Protein AF-A0A6V7JMZ1-F1 (afdb_monomer_lite)

Sequence (225 aa):
AAGIIVDLIKSKKMAGRAILLAGPPGTGKTAIALAIAQELGSKVPFCPMVGSEVYSSEIKKTEVLMENFRRAIGLRIKETKEVYEGEVTELTPVETENPMGGYGKTVSHVIIGLKTAKGTKQLKLDPSIYQSLQKEKVETGDVIYIEANSGAVKRQGRSDSYATEFDLEAEEYVPLPKGDVHKKKEVIQDVTLHDLDVSNAKPQGGQDIMSMMGQLMKPKKTEIT

Foldseek 3Di:
DLVVVLVCVVVVNCPPDDDDDDDDPPPCSVVSLVVSVVSNPPLQFDQDDDPVQLDDPVDHSVVSVVLSVQSRAKDKDKDKFKKFKAAWQDWAFDWDDDPVPDPDTDGQWIWTWGDAPVGIDIDTGGVVLVVQCVVQVPDHQWIWMATPPPSHIHTPWGEPVPDDPPDPDPTDYDYGDPDDRIDIDIDIDMDTSSRVVCCVVLPDDDPDPVSVVVVVPPDDPPPDD

pLDDT: mean 85.09, std 14.62, range [35.34, 97.19]

Structure (mmCIF, N/CA/C/O backbone):
data_AF-A0A6V7JMZ1-F1
#
_entry.id   AF-A0A6V7JMZ1-F1
#
loop_
_atom_site.group_PDB
_atom_site.id
_atom_site.type_symbol
_atom_site.label_atom_id
_atom_site.label_alt_id
_atom_site.label_comp_id
_atom_site.label_asym_id
_atom_site.label_entity_id
_atom_site.label_seq_id
_atom_site.pdbx_PDB_ins_code
_atom_site.Cartn_x
_atom_site.Cartn_y
_atom_site.Cartn_z
_atom_site.occupancy
_atom_site.B_iso_or_equiv
_atom_site.auth_seq_id
_atom_site.auth_comp_id
_atom_site.auth_asym_id
_atom_site.auth_atom_id
_atom_site.pdbx_PDB_model_num
ATOM 1 N N . ALA A 1 1 ? 8.048 -14.116 -29.626 1.00 76.44 1 ALA A N 1
ATOM 2 C CA . ALA A 1 1 ? 9.235 -13.492 -28.994 1.00 76.44 1 ALA A CA 1
ATOM 3 C C . ALA A 1 1 ? 8.879 -12.737 -27.708 1.00 76.44 1 ALA A C 1
ATOM 5 O O . ALA A 1 1 ? 9.368 -13.134 -26.662 1.00 76.44 1 ALA A O 1
ATOM 6 N N . ALA A 1 2 ? 7.998 -11.724 -27.740 1.00 84.81 2 ALA A N 1
ATOM 7 C CA . ALA A 1 2 ? 7.606 -10.958 -26.542 1.00 84.81 2 ALA A CA 1
ATOM 8 C C . ALA A 1 2 ? 6.981 -11.805 -25.410 1.00 84.81 2 ALA A C 1
ATOM 10 O O . ALA A 1 2 ? 7.271 -11.561 -24.246 1.00 84.81 2 ALA A O 1
ATOM 11 N N . GLY A 1 3 ? 6.215 -12.855 -25.735 1.00 88.75 3 GLY A N 1
ATOM 12 C CA . GLY A 1 3 ? 5.673 -13.778 -24.722 1.00 88.75 3 GLY A CA 1
ATOM 13 C C . GLY A 1 3 ? 6.748 -14.478 -23.879 1.00 88.75 3 GLY A C 1
ATOM 14 O O . GLY A 1 3 ? 6.616 -14.563 -22.667 1.00 88.75 3 GLY A O 1
ATOM 15 N N . ILE A 1 4 ? 7.885 -14.850 -24.484 1.00 90.56 4 ILE A N 1
ATOM 16 C CA . ILE A 1 4 ? 9.008 -15.469 -23.754 1.00 90.56 4 ILE A CA 1
ATOM 17 C C . ILE A 1 4 ? 9.562 -14.500 -22.700 1.00 90.56 4 ILE A C 1
ATOM 19 O O . ILE A 1 4 ? 9.962 -14.915 -21.618 1.00 90.56 4 ILE A O 1
ATOM 23 N N . ILE A 1 5 ? 9.576 -13.198 -22.999 1.00 90.62 5 ILE A N 1
ATOM 24 C CA . ILE A 1 5 ? 10.021 -12.165 -22.056 1.00 90.62 5 ILE A CA 1
ATOM 25 C C . ILE A 1 5 ? 9.061 -12.091 -20.867 1.00 90.62 5 ILE A C 1
ATOM 27 O O . ILE A 1 5 ? 9.513 -12.096 -19.725 1.00 90.62 5 ILE A O 1
ATOM 31 N N . VAL A 1 6 ? 7.752 -12.078 -21.126 1.00 92.69 6 VAL A N 1
ATOM 32 C CA . VAL A 1 6 ? 6.722 -12.107 -20.078 1.00 92.69 6 VAL A CA 1
ATOM 33 C C . VAL A 1 6 ? 6.909 -13.329 -19.177 1.00 92.69 6 VAL A C 1
ATOM 35 O O . VAL A 1 6 ? 6.948 -13.186 -17.955 1.00 92.69 6 VAL A O 1
ATOM 38 N N . ASP A 1 7 ? 7.112 -14.510 -19.760 1.00 93.00 7 ASP A N 1
ATOM 39 C CA . ASP A 1 7 ? 7.328 -15.750 -19.009 1.00 93.00 7 ASP A CA 1
ATOM 40 C C . ASP A 1 7 ? 8.623 -15.711 -18.186 1.00 93.00 7 ASP A C 1
ATOM 42 O O . ASP A 1 7 ? 8.653 -16.149 -17.033 1.00 93.00 7 ASP A O 1
ATOM 46 N N . LEU A 1 8 ? 9.703 -15.140 -18.727 1.00 92.12 8 LEU A N 1
ATOM 47 C CA . LEU A 1 8 ? 10.967 -14.949 -18.006 1.00 92.12 8 LEU A CA 1
ATOM 48 C C . LEU A 1 8 ? 10.828 -13.985 -16.820 1.00 92.12 8 LEU A C 1
ATOM 50 O O . LEU A 1 8 ? 11.441 -14.219 -15.774 1.00 92.12 8 LEU A O 1
ATOM 54 N N . ILE A 1 9 ? 10.016 -12.933 -16.954 1.00 91.06 9 ILE A N 1
ATOM 55 C CA . ILE A 1 9 ? 9.722 -11.988 -15.869 1.00 91.06 9 ILE A CA 1
ATOM 56 C C . ILE A 1 9 ? 8.853 -12.668 -14.805 1.00 91.06 9 ILE A C 1
ATOM 58 O O . ILE A 1 9 ? 9.230 -12.679 -13.632 1.00 91.06 9 ILE A O 1
ATOM 62 N N . LYS A 1 10 ? 7.743 -13.309 -15.202 1.00 90.00 10 LYS A N 1
ATOM 63 C CA . LYS A 1 10 ? 6.836 -14.034 -14.290 1.00 90.00 10 LYS A CA 1
ATOM 64 C C . LYS A 1 10 ? 7.566 -15.160 -13.539 1.00 90.00 10 LYS A C 1
ATOM 66 O O . LYS A 1 10 ? 7.329 -15.362 -12.351 1.00 90.00 10 LYS A O 1
ATOM 71 N N . SER A 1 11 ? 8.514 -15.836 -14.194 1.00 92.56 11 SER A N 1
ATOM 72 C CA . SER A 1 11 ? 9.360 -16.879 -13.591 1.00 92.56 11 SER A CA 1
ATOM 73 C C . SER A 1 11 ? 10.572 -16.354 -12.807 1.00 92.56 11 SER A C 1
ATOM 75 O O . SER A 1 11 ? 11.327 -17.159 -12.262 1.00 92.56 11 SER A O 1
ATOM 77 N N . LYS A 1 12 ? 10.765 -15.028 -12.719 1.00 89.50 12 LYS A N 1
ATOM 78 C CA . LYS A 1 12 ? 11.875 -14.358 -12.011 1.00 89.50 12 LYS A CA 1
ATOM 79 C C . LYS A 1 12 ? 13.277 -14.740 -12.519 1.00 89.50 12 LYS A C 1
ATOM 81 O O . LYS A 1 12 ? 14.250 -14.674 -11.774 1.00 89.50 12 LYS A O 1
ATOM 86 N N . LYS A 1 13 ? 13.409 -15.110 -13.798 1.00 91.00 13 LYS A N 1
ATOM 87 C CA . LYS A 1 13 ? 14.680 -15.532 -14.432 1.00 91.00 13 LYS A CA 1
ATOM 88 C C . LYS A 1 13 ? 15.337 -14.449 -15.301 1.00 91.00 13 LYS A C 1
ATOM 90 O O . LYS A 1 13 ? 16.299 -14.729 -16.014 1.00 91.00 13 LYS A O 1
ATOM 95 N N . MET A 1 14 ? 14.843 -13.211 -15.244 1.00 85.56 14 MET A N 1
ATOM 96 C CA . MET A 1 14 ? 15.324 -12.073 -16.045 1.00 85.56 14 MET A CA 1
ATOM 97 C C . MET A 1 14 ? 16.302 -11.143 -15.288 1.00 85.56 14 MET A C 1
ATOM 99 O O . MET A 1 14 ? 16.445 -9.973 -15.630 1.00 85.56 14 MET A O 1
ATOM 103 N N . ALA A 1 15 ? 16.985 -11.622 -14.246 1.00 85.19 15 ALA A N 1
ATOM 104 C CA . ALA A 1 15 ? 17.892 -10.776 -13.464 1.00 85.19 15 ALA A CA 1
ATOM 105 C C . ALA A 1 15 ? 19.070 -10.254 -14.314 1.00 85.19 15 ALA A C 1
ATOM 107 O O . ALA A 1 15 ? 19.796 -11.041 -14.923 1.00 85.19 15 ALA A O 1
ATOM 108 N N . GLY A 1 16 ? 19.249 -8.928 -14.357 1.00 81.31 16 GLY A N 1
ATOM 109 C CA . GLY A 1 16 ? 20.387 -8.263 -15.009 1.00 81.31 16 GLY A CA 1
ATOM 110 C C . GLY A 1 16 ? 20.422 -8.346 -16.540 1.00 81.31 16 GLY A C 1
ATOM 111 O O . GLY A 1 16 ? 21.472 -8.112 -17.132 1.00 81.31 16 GLY A O 1
ATOM 112 N N . ARG A 1 17 ? 19.310 -8.700 -17.198 1.00 90.12 17 ARG A N 1
ATOM 113 C CA . ARG A 1 17 ? 19.241 -8.823 -18.664 1.00 90.12 17 ARG A CA 1
ATOM 114 C C . ARG A 1 17 ? 18.560 -7.613 -19.292 1.00 90.12 17 ARG A C 1
ATOM 116 O O . ARG A 1 17 ? 17.547 -7.142 -18.787 1.00 90.12 17 ARG A O 1
ATOM 123 N N . ALA A 1 18 ? 19.083 -7.170 -20.431 1.00 91.62 18 ALA A N 1
ATOM 124 C CA . ALA A 1 18 ? 18.479 -6.130 -21.255 1.00 91.62 18 ALA A CA 1
ATOM 125 C C . ALA A 1 18 ? 17.844 -6.729 -22.516 1.00 91.62 18 ALA A C 1
ATOM 127 O O . ALA A 1 18 ? 18.286 -7.763 -23.022 1.00 91.62 18 ALA A O 1
ATOM 128 N N . ILE A 1 19 ? 16.815 -6.060 -23.030 1.00 92.44 19 ILE A N 1
ATOM 129 C CA . ILE A 1 19 ? 16.158 -6.402 -24.293 1.00 92.44 19 ILE A CA 1
ATOM 130 C C . ILE A 1 19 ? 16.238 -5.181 -25.196 1.00 92.44 19 ILE A C 1
ATOM 132 O O . ILE A 1 19 ? 15.830 -4.091 -24.803 1.00 92.44 19 ILE A O 1
ATOM 136 N N . LEU A 1 20 ? 16.731 -5.378 -26.416 1.00 94.62 20 LEU A N 1
ATOM 137 C CA . LEU A 1 20 ? 16.756 -4.349 -27.445 1.00 94.62 20 LEU A CA 1
ATOM 138 C C . LEU A 1 20 ? 15.639 -4.611 -28.459 1.00 94.62 20 LEU A C 1
ATOM 140 O O . LEU A 1 20 ? 15.637 -5.637 -29.137 1.00 94.62 20 LEU A O 1
ATOM 144 N N . LEU A 1 21 ? 14.702 -3.670 -28.581 1.00 94.00 21 LEU A N 1
ATOM 145 C CA . LEU A 1 21 ? 13.699 -3.668 -29.646 1.00 94.00 21 LEU A CA 1
ATOM 146 C C . LEU A 1 21 ? 14.219 -2.817 -30.808 1.00 94.00 21 LEU A C 1
ATOM 148 O O . LEU A 1 21 ? 14.223 -1.591 -30.730 1.00 94.00 21 LEU A O 1
ATOM 152 N N . ALA A 1 22 ? 14.665 -3.463 -31.883 1.00 95.44 22 ALA A N 1
ATOM 153 C CA . ALA A 1 22 ? 15.193 -2.792 -33.068 1.00 95.44 22 ALA A CA 1
ATOM 154 C C . ALA A 1 22 ? 14.179 -2.805 -34.221 1.00 95.44 22 ALA A C 1
ATOM 156 O O . ALA A 1 22 ? 13.455 -3.778 -34.422 1.00 95.44 22 ALA A O 1
ATOM 157 N N . GLY A 1 23 ? 14.129 -1.713 -34.981 1.00 95.88 23 GLY A N 1
ATOM 158 C CA . GLY A 1 23 ? 13.293 -1.587 -36.173 1.00 95.88 23 GLY A CA 1
ATOM 159 C C . GLY A 1 23 ? 13.032 -0.123 -36.550 1.00 95.88 23 GLY A C 1
ATOM 160 O O . GLY A 1 23 ? 13.217 0.755 -35.697 1.00 95.88 23 GLY A O 1
ATOM 161 N N . PRO A 1 24 ? 12.583 0.156 -37.787 1.00 97.19 24 PRO A N 1
ATOM 162 C CA . PRO A 1 24 ? 12.202 1.499 -38.242 1.00 97.19 24 PRO A CA 1
ATOM 163 C C . PRO A 1 24 ? 11.209 2.223 -37.310 1.00 97.19 24 PRO A C 1
ATOM 165 O O . PRO A 1 24 ? 10.498 1.578 -36.532 1.00 97.19 24 PRO A O 1
ATOM 168 N N . PRO A 1 25 ? 11.130 3.565 -37.326 1.00 96.00 25 PRO A N 1
ATOM 169 C CA . PRO A 1 25 ? 10.067 4.284 -36.618 1.00 96.00 25 PRO A CA 1
ATOM 170 C C . PRO A 1 25 ? 8.678 3.807 -37.085 1.00 96.00 25 PRO A C 1
ATOM 172 O O . PRO A 1 25 ? 8.509 3.386 -38.223 1.00 96.00 25 PRO A O 1
ATOM 175 N N . GLY A 1 26 ? 7.687 3.817 -36.188 1.00 94.69 26 GLY A N 1
ATOM 176 C CA . GLY A 1 26 ? 6.316 3.381 -36.504 1.00 94.69 26 GLY A CA 1
ATOM 177 C C . GLY A 1 26 ? 6.057 1.866 -36.469 1.00 94.69 26 GLY A C 1
ATOM 178 O O . GLY A 1 26 ? 4.915 1.448 -36.597 1.00 94.69 26 GLY A O 1
ATOM 179 N N . THR A 1 27 ? 7.060 1.021 -36.210 1.00 95.31 27 THR A N 1
ATOM 180 C CA . THR A 1 27 ? 6.899 -0.452 -36.205 1.00 95.31 27 THR A CA 1
ATOM 181 C C . THR A 1 27 ? 6.387 -1.040 -34.880 1.00 95.31 27 THR A C 1
ATOM 183 O O . THR A 1 27 ? 6.625 -2.208 -34.583 1.00 95.31 27 THR A O 1
ATOM 186 N N . GLY A 1 28 ? 5.751 -0.234 -34.024 1.00 94.75 28 GLY A N 1
ATOM 187 C CA . GLY A 1 28 ? 5.116 -0.724 -32.792 1.00 94.75 28 GLY A CA 1
ATOM 188 C C . GLY A 1 28 ? 6.050 -1.094 -31.630 1.00 94.75 28 GLY A C 1
ATOM 189 O O . GLY A 1 28 ? 5.597 -1.725 -30.684 1.00 94.75 28 GLY A O 1
ATOM 190 N N . LYS A 1 29 ? 7.330 -0.689 -31.631 1.00 96.50 29 LYS A N 1
ATOM 191 C CA . LYS A 1 29 ? 8.278 -0.984 -30.527 1.00 96.50 29 LYS A CA 1
ATOM 192 C C . LYS A 1 29 ? 7.739 -0.574 -29.148 1.00 96.50 29 LYS A C 1
ATOM 194 O O . LYS A 1 29 ? 7.723 -1.379 -28.222 1.00 96.50 29 LYS A O 1
ATOM 199 N N . THR A 1 30 ? 7.251 0.660 -29.034 1.00 94.81 30 THR A N 1
ATOM 200 C CA . THR A 1 30 ? 6.643 1.177 -27.799 1.00 94.81 30 THR A CA 1
ATOM 201 C C . THR A 1 30 ? 5.348 0.442 -27.458 1.00 94.81 30 THR A C 1
ATOM 203 O O . THR A 1 30 ? 5.116 0.124 -26.297 1.00 94.81 30 THR A O 1
ATOM 206 N N . ALA A 1 31 ? 4.538 0.099 -28.466 1.00 95.56 31 ALA A N 1
ATOM 207 C CA . ALA A 1 31 ? 3.308 -0.666 -28.266 1.00 95.56 31 ALA A CA 1
ATOM 208 C C . ALA A 1 31 ? 3.593 -2.066 -27.698 1.00 95.56 31 ALA A C 1
ATOM 210 O O . ALA A 1 31 ? 2.900 -2.504 -26.788 1.00 95.56 31 ALA A O 1
ATOM 211 N N . ILE A 1 32 ? 4.654 -2.736 -28.160 1.00 95.38 32 ILE A N 1
ATOM 212 C CA . ILE A 1 32 ? 5.094 -4.024 -27.606 1.00 95.38 32 ILE A CA 1
ATOM 213 C C . ILE A 1 32 ? 5.526 -3.869 -26.141 1.00 95.38 32 ILE A C 1
ATOM 215 O O . ILE A 1 32 ? 5.155 -4.698 -25.316 1.00 95.38 32 ILE A O 1
ATOM 219 N N . ALA A 1 33 ? 6.275 -2.816 -25.796 1.00 93.94 33 ALA A N 1
ATOM 220 C CA . ALA A 1 33 ? 6.681 -2.566 -24.410 1.00 93.94 33 ALA A CA 1
ATOM 221 C C . ALA A 1 33 ? 5.473 -2.338 -23.481 1.00 93.94 33 ALA A C 1
ATOM 223 O O . ALA A 1 33 ? 5.412 -2.919 -22.398 1.00 93.94 33 ALA A O 1
ATOM 224 N N . LEU A 1 34 ? 4.484 -1.558 -23.929 1.00 94.25 34 LEU A N 1
ATOM 225 C CA . LEU A 1 34 ? 3.236 -1.337 -23.193 1.00 94.25 34 LEU A CA 1
ATOM 226 C C . LEU A 1 34 ? 2.394 -2.612 -23.083 1.00 94.25 34 LEU A C 1
ATOM 228 O O . LEU A 1 34 ? 1.854 -2.887 -22.016 1.00 94.25 34 LEU A O 1
ATOM 232 N N . ALA A 1 35 ? 2.326 -3.421 -24.142 1.00 95.00 35 ALA A N 1
ATOM 233 C CA . ALA A 1 35 ? 1.633 -4.706 -24.112 1.00 95.00 35 ALA A CA 1
ATOM 234 C C . ALA A 1 35 ? 2.271 -5.671 -23.099 1.00 95.00 35 ALA A C 1
ATOM 236 O O . ALA A 1 35 ? 1.555 -6.327 -22.349 1.00 95.00 35 ALA A O 1
ATOM 237 N N . ILE A 1 36 ? 3.609 -5.715 -23.015 1.00 94.44 36 ILE A N 1
ATOM 238 C CA . ILE A 1 36 ? 4.321 -6.487 -21.982 1.00 94.44 36 ILE A CA 1
ATOM 239 C C . ILE A 1 36 ? 3.935 -5.992 -20.582 1.00 94.44 36 ILE A C 1
ATOM 241 O O . ILE A 1 36 ? 3.639 -6.808 -19.714 1.00 94.44 36 ILE A O 1
ATOM 245 N N . ALA A 1 37 ? 3.909 -4.676 -20.354 1.00 93.44 37 ALA A N 1
ATOM 246 C CA . ALA A 1 37 ? 3.527 -4.104 -19.063 1.00 93.44 37 ALA A CA 1
ATOM 247 C C . ALA A 1 37 ? 2.078 -4.450 -18.674 1.00 93.44 37 ALA A C 1
ATOM 249 O O . ALA A 1 37 ? 1.824 -4.875 -17.548 1.00 93.44 37 ALA A O 1
ATOM 250 N N . GLN A 1 38 ? 1.140 -4.329 -19.617 1.00 93.81 38 GLN A N 1
ATOM 251 C CA . GLN A 1 38 ? -0.264 -4.692 -19.409 1.00 93.81 38 GLN A CA 1
ATOM 252 C C . GLN A 1 38 ? -0.427 -6.180 -19.075 1.00 93.81 38 GLN A C 1
ATOM 254 O O . GLN A 1 38 ? -1.154 -6.522 -18.146 1.00 93.81 38 GLN A O 1
ATOM 259 N N . GLU A 1 39 ? 0.301 -7.055 -19.768 1.00 94.31 39 GLU A N 1
ATOM 260 C CA . GLU A 1 39 ? 0.269 -8.508 -19.564 1.00 94.31 39 GLU A CA 1
ATOM 261 C C . GLU A 1 39 ? 0.899 -8.959 -18.226 1.00 94.31 39 GLU A C 1
ATOM 263 O O . GLU A 1 39 ? 0.555 -10.010 -17.674 1.00 94.31 39 GLU A O 1
ATOM 268 N N . LEU A 1 40 ? 1.835 -8.178 -17.678 1.00 91.69 40 LEU A N 1
ATOM 269 C CA . LEU A 1 40 ? 2.387 -8.396 -16.333 1.00 91.69 40 LEU A CA 1
ATOM 270 C C . LEU A 1 40 ? 1.424 -7.939 -15.224 1.00 91.69 40 LEU A C 1
ATOM 272 O O . LEU A 1 40 ? 1.473 -8.470 -14.111 1.00 91.69 40 LEU A O 1
ATOM 276 N N . GLY A 1 41 ? 0.526 -7.006 -15.542 1.00 90.38 41 GLY A N 1
ATOM 277 C CA . GLY A 1 41 ? -0.493 -6.468 -14.649 1.00 90.38 41 GLY A CA 1
ATOM 278 C C . GLY A 1 41 ? 0.010 -5.355 -13.725 1.00 90.38 41 GLY A C 1
ATOM 279 O O . GLY A 1 41 ? 1.205 -5.110 -13.582 1.00 90.38 41 GLY A O 1
ATOM 280 N N . SER A 1 42 ? -0.925 -4.708 -13.025 1.00 84.81 42 SER A N 1
ATOM 281 C CA . SER A 1 42 ? -0.673 -3.541 -12.153 1.00 84.81 42 SER A CA 1
ATOM 282 C C . SER A 1 42 ? 0.227 -3.813 -10.942 1.00 84.81 42 SER A C 1
ATOM 284 O O . SER A 1 42 ? 0.667 -2.890 -10.266 1.00 84.81 42 SER A O 1
ATOM 286 N N . LYS A 1 43 ? 0.495 -5.088 -10.658 1.00 84.75 43 LYS A N 1
ATOM 287 C CA . LYS A 1 43 ? 1.304 -5.554 -9.528 1.00 84.75 43 LYS A CA 1
ATOM 288 C C . LYS A 1 43 ? 2.808 -5.532 -9.801 1.00 84.75 43 LYS A C 1
ATOM 290 O O . LYS A 1 43 ? 3.580 -5.741 -8.869 1.00 84.75 43 LYS A O 1
ATOM 295 N N . VAL A 1 44 ? 3.217 -5.366 -11.057 1.00 89.56 44 VAL A N 1
ATOM 296 C CA . VAL A 1 44 ? 4.622 -5.284 -11.461 1.00 89.56 44 VAL A CA 1
ATOM 297 C C . VAL A 1 44 ? 4.894 -3.847 -11.901 1.00 89.56 44 VAL A C 1
ATOM 299 O O . VAL A 1 44 ? 4.239 -3.382 -12.833 1.00 89.56 44 VAL A O 1
ATOM 302 N N . PRO A 1 45 ? 5.830 -3.125 -11.261 1.00 92.19 45 PRO A N 1
ATOM 303 C CA . PRO A 1 45 ? 6.135 -1.760 -11.662 1.00 92.19 45 PRO A CA 1
ATOM 304 C C . PRO A 1 45 ? 6.639 -1.693 -13.103 1.00 92.19 45 PRO A C 1
ATOM 306 O O . PRO A 1 45 ? 7.503 -2.467 -13.517 1.00 92.19 45 PRO A O 1
ATOM 309 N N . PHE A 1 46 ? 6.122 -0.726 -13.854 1.00 94.00 46 PHE A N 1
ATOM 310 C CA . PHE A 1 46 ? 6.590 -0.390 -15.190 1.00 94.00 46 PHE A CA 1
ATOM 311 C C . PHE A 1 46 ? 6.935 1.097 -15.224 1.00 94.00 46 PHE A C 1
ATOM 313 O O . PHE A 1 46 ? 6.066 1.941 -15.021 1.00 94.00 46 PHE A O 1
ATOM 320 N N . CYS A 1 47 ? 8.211 1.407 -15.453 1.00 93.81 47 CYS A N 1
ATOM 321 C CA . CYS A 1 47 ? 8.738 2.769 -15.440 1.00 93.81 47 CYS A CA 1
ATOM 322 C C . CYS A 1 47 ? 9.236 3.130 -16.850 1.00 93.81 47 CYS A C 1
ATOM 324 O O . CYS A 1 47 ? 10.392 2.844 -17.173 1.00 93.81 47 CYS A O 1
ATOM 326 N N . PRO A 1 48 ? 8.377 3.683 -17.727 1.00 93.31 48 PRO A N 1
ATOM 327 C CA . PRO A 1 48 ? 8.825 4.192 -19.015 1.00 93.31 48 PRO A CA 1
ATOM 328 C C . PRO A 1 48 ? 9.696 5.433 -18.794 1.00 93.31 48 PRO A C 1
ATOM 330 O O . PRO A 1 48 ? 9.359 6.287 -17.980 1.00 93.31 48 PRO A O 1
ATOM 333 N N . MET A 1 49 ? 10.807 5.521 -19.522 1.00 92.88 49 MET A N 1
ATOM 334 C CA . MET A 1 49 ? 11.738 6.644 -19.450 1.00 92.88 49 MET A CA 1
ATOM 335 C C . MET A 1 49 ? 12.211 7.006 -20.853 1.00 92.88 49 MET A C 1
ATOM 337 O O . MET A 1 49 ? 12.574 6.124 -21.640 1.00 92.88 49 MET A O 1
ATOM 341 N N . VAL A 1 50 ? 12.236 8.299 -21.163 1.00 93.25 50 VAL A N 1
ATOM 342 C CA . VAL A 1 50 ? 12.815 8.811 -22.409 1.00 93.25 50 VAL A CA 1
ATOM 343 C C . VAL A 1 50 ? 14.287 9.139 -22.172 1.00 93.25 50 VAL A C 1
ATOM 345 O O . VAL A 1 50 ? 14.652 9.712 -21.152 1.00 93.25 50 VAL A O 1
ATOM 348 N N . GLY A 1 51 ? 15.169 8.809 -23.119 1.00 90.69 51 GLY A N 1
ATOM 349 C CA . GLY A 1 51 ? 16.617 9.005 -22.940 1.00 90.69 51 GLY A CA 1
ATOM 350 C C . GLY A 1 51 ? 17.038 10.456 -22.648 1.00 90.69 51 GLY A C 1
ATOM 351 O O . GLY A 1 51 ? 18.055 10.676 -21.994 1.00 90.69 51 GLY A O 1
ATOM 352 N N . SER A 1 52 ? 16.252 11.444 -23.085 1.00 91.44 52 SER A N 1
ATOM 353 C CA . SER A 1 52 ? 16.470 12.863 -22.778 1.00 91.44 52 SER A CA 1
ATOM 354 C C . SER A 1 52 ? 16.226 13.211 -21.307 1.00 91.44 52 SER A C 1
ATOM 356 O O . SER A 1 52 ? 16.878 14.118 -20.799 1.00 91.44 52 SER A O 1
ATOM 358 N N . GLU A 1 53 ? 15.377 12.467 -20.593 1.00 88.94 53 GLU A N 1
ATOM 359 C CA . GLU A 1 53 ? 15.061 12.701 -19.172 1.00 88.94 53 GLU A CA 1
ATOM 360 C C . GLU A 1 53 ? 16.258 12.438 -18.250 1.00 88.94 53 GLU A C 1
ATOM 362 O O . GLU A 1 53 ? 16.281 12.893 -17.111 1.00 88.94 53 GLU A O 1
ATOM 367 N N . VAL A 1 54 ? 17.285 11.733 -18.738 1.00 91.56 54 VAL A N 1
ATOM 368 C CA . VAL A 1 54 ? 18.535 11.488 -17.999 1.00 91.56 54 VAL A CA 1
ATOM 369 C C . VAL A 1 54 ? 19.325 12.785 -17.768 1.00 91.56 54 VAL A C 1
ATOM 371 O O . VAL A 1 54 ? 20.158 12.860 -16.862 1.00 91.56 54 VAL A O 1
ATOM 374 N N . TYR A 1 55 ? 19.097 13.812 -18.587 1.00 88.50 55 TYR A N 1
ATOM 375 C CA . TYR A 1 55 ? 19.793 15.088 -18.488 1.00 88.50 55 TYR A CA 1
ATOM 376 C C . TYR A 1 55 ? 19.025 16.029 -17.555 1.00 88.50 55 TYR A C 1
ATOM 378 O O . TYR A 1 55 ? 17.953 16.516 -17.892 1.00 88.50 55 TYR A O 1
ATOM 386 N N . SER A 1 56 ? 19.608 16.310 -16.389 1.00 86.69 56 SER A N 1
ATOM 387 C CA . SER A 1 56 ? 19.088 17.265 -15.408 1.00 86.69 56 SER A CA 1
ATOM 388 C C . SER A 1 56 ? 20.172 18.275 -15.023 1.00 86.69 56 SER A C 1
ATOM 390 O O . SER A 1 56 ? 21.359 17.941 -14.998 1.00 86.69 56 SER A O 1
ATOM 392 N N . SER A 1 57 ? 19.764 19.515 -14.745 1.00 88.12 57 SER A N 1
ATOM 393 C CA . SER A 1 57 ? 20.625 20.570 -14.192 1.00 88.12 57 SER A CA 1
ATOM 394 C C . SER A 1 57 ? 20.856 20.410 -12.688 1.00 88.12 57 SER A C 1
ATOM 396 O O . SER A 1 57 ? 21.883 20.848 -12.177 1.00 88.12 57 SER A O 1
ATOM 398 N N . GLU A 1 58 ? 19.916 19.781 -11.982 1.00 87.12 58 GLU A N 1
ATOM 399 C CA . GLU A 1 58 ? 19.915 19.667 -10.519 1.00 87.12 58 GLU A CA 1
ATOM 400 C C . GLU A 1 58 ? 20.528 18.348 -10.037 1.00 87.12 58 GLU A C 1
ATOM 402 O O . GLU A 1 58 ? 21.138 18.287 -8.970 1.00 87.12 58 GLU A O 1
ATOM 407 N N . ILE A 1 59 ? 20.369 17.280 -10.824 1.00 88.88 59 ILE A N 1
ATOM 408 C CA . ILE A 1 59 ? 20.699 15.910 -10.428 1.00 88.88 59 ILE A CA 1
ATOM 409 C C . ILE A 1 59 ? 21.695 15.305 -11.422 1.00 88.88 59 ILE A C 1
ATOM 411 O O . ILE A 1 59 ? 21.588 15.469 -12.637 1.00 88.88 59 ILE A O 1
ATOM 415 N N . LYS A 1 60 ? 22.684 14.562 -10.910 1.00 92.69 60 LYS A N 1
ATOM 416 C CA . LYS A 1 60 ? 23.667 13.858 -11.747 1.00 92.69 60 LYS A CA 1
ATOM 417 C C . LYS A 1 60 ? 22.979 12.793 -12.606 1.00 92.69 60 LYS A C 1
ATOM 419 O O . LYS A 1 60 ? 22.148 12.041 -12.114 1.00 92.69 60 LYS A O 1
ATOM 424 N N . LYS A 1 61 ? 23.428 12.628 -13.854 1.00 92.06 61 LYS A N 1
ATOM 425 C CA . LYS A 1 61 ? 22.899 11.624 -14.805 1.00 92.06 61 LYS A CA 1
ATOM 426 C C . LYS A 1 61 ? 22.829 10.204 -14.229 1.00 92.06 61 LYS A C 1
ATOM 428 O O . LYS A 1 61 ? 21.862 9.486 -14.454 1.00 92.06 61 LYS A O 1
ATOM 433 N N . THR A 1 62 ? 23.855 9.800 -13.477 1.00 93.00 62 THR A N 1
ATOM 434 C CA . THR A 1 62 ? 23.908 8.485 -12.818 1.00 93.00 62 THR A CA 1
ATOM 435 C C . THR A 1 62 ? 22.821 8.329 -11.763 1.00 93.00 62 THR A C 1
ATOM 437 O O . THR A 1 62 ? 22.239 7.260 -11.653 1.00 93.00 62 THR A O 1
ATOM 440 N N . GLU A 1 63 ? 22.528 9.395 -11.020 1.00 91.31 63 GLU A N 1
ATOM 441 C CA . GLU A 1 63 ? 21.500 9.396 -9.983 1.00 91.31 63 GLU A CA 1
ATOM 442 C C . GLU A 1 63 ? 20.108 9.289 -10.607 1.00 91.31 63 GLU A C 1
ATOM 444 O O . GLU A 1 63 ? 19.318 8.452 -10.188 1.00 91.31 63 GLU A O 1
ATOM 449 N N . VAL A 1 64 ? 19.851 10.028 -11.693 1.00 92.75 64 VAL A N 1
ATOM 450 C CA . VAL A 1 64 ? 18.586 9.933 -12.438 1.00 92.75 64 VAL A CA 1
ATOM 451 C C . VAL A 1 64 ? 18.345 8.502 -12.941 1.00 92.75 64 VAL A C 1
ATOM 453 O O . VAL A 1 64 ? 17.239 7.974 -12.820 1.00 92.75 64 VAL A O 1
ATOM 456 N N . LEU A 1 65 ? 19.375 7.827 -13.464 1.00 93.31 65 LEU A N 1
ATOM 457 C CA . LEU A 1 65 ? 19.264 6.422 -13.874 1.00 93.31 65 LEU A CA 1
ATOM 458 C C . LEU A 1 65 ? 19.005 5.491 -12.682 1.00 93.31 65 LEU A C 1
ATOM 460 O O . LEU A 1 65 ? 18.130 4.628 -12.760 1.00 93.31 65 LEU A O 1
ATOM 464 N N . MET A 1 66 ? 19.735 5.667 -11.577 1.00 93.62 66 MET A N 1
ATOM 465 C CA . MET A 1 66 ? 19.560 4.855 -10.369 1.00 93.62 66 MET A CA 1
ATOM 466 C C . MET A 1 66 ? 18.166 5.019 -9.758 1.00 93.62 66 MET A C 1
ATOM 468 O O . MET A 1 66 ? 17.555 4.025 -9.365 1.00 93.62 66 MET A O 1
ATOM 472 N N . GLU A 1 67 ? 17.628 6.236 -9.741 1.00 93.12 67 GLU A N 1
ATOM 473 C CA . GLU A 1 67 ? 16.273 6.535 -9.282 1.00 93.12 67 GLU A CA 1
ATOM 474 C C . GLU A 1 67 ? 15.229 5.765 -10.102 1.00 93.12 67 GLU A C 1
ATOM 476 O O . GLU A 1 67 ? 14.349 5.111 -9.540 1.00 93.12 67 GLU A O 1
ATOM 481 N N . ASN A 1 68 ? 15.368 5.758 -11.431 1.00 94.06 68 ASN A N 1
ATOM 482 C CA . ASN A 1 68 ? 14.465 5.025 -12.320 1.00 94.06 68 ASN A CA 1
ATOM 483 C C . ASN A 1 68 ? 14.577 3.504 -12.152 1.00 94.06 68 ASN A C 1
ATOM 485 O O . ASN A 1 68 ? 13.554 2.818 -12.123 1.00 94.06 68 ASN A O 1
ATOM 489 N N . PHE A 1 69 ? 15.783 2.963 -11.943 1.00 94.19 69 PHE A N 1
ATOM 490 C CA . PHE A 1 69 ? 15.938 1.550 -11.580 1.00 94.19 69 PHE A CA 1
ATOM 491 C C . PHE A 1 69 ? 15.226 1.219 -10.267 1.00 94.19 69 PHE A C 1
ATOM 493 O O . PHE A 1 69 ? 14.545 0.199 -10.183 1.00 94.19 69 PHE A O 1
ATOM 500 N N . ARG A 1 70 ? 15.329 2.080 -9.250 1.00 95.25 70 ARG A N 1
ATOM 501 C CA . ARG A 1 70 ? 14.665 1.856 -7.958 1.00 95.25 70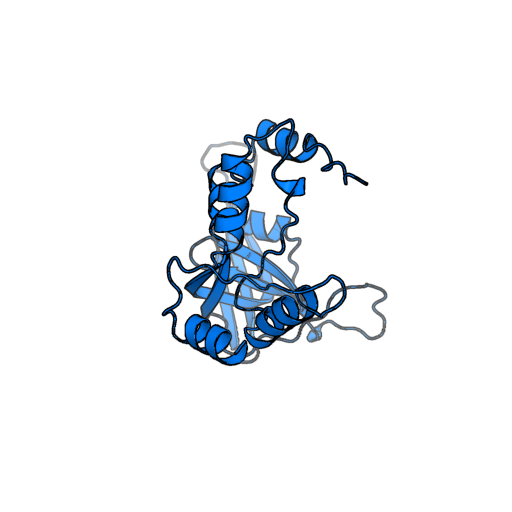 ARG A CA 1
ATOM 502 C C . ARG A 1 70 ? 13.146 2.022 -8.018 1.00 95.25 70 ARG A C 1
ATOM 504 O O . ARG A 1 70 ? 12.449 1.318 -7.293 1.00 95.25 70 ARG A O 1
ATOM 511 N N . ARG A 1 71 ? 12.620 2.858 -8.917 1.00 94.50 71 ARG A N 1
ATOM 512 C CA . ARG A 1 71 ? 11.178 2.925 -9.234 1.00 94.50 71 ARG A CA 1
ATOM 513 C C . ARG A 1 71 ? 10.671 1.667 -9.936 1.00 94.50 71 ARG A C 1
ATOM 515 O O . ARG A 1 71 ? 9.541 1.250 -9.712 1.00 94.50 71 ARG A O 1
ATOM 522 N N . ALA A 1 72 ? 11.503 1.043 -10.767 1.00 93.81 72 ALA A N 1
ATOM 523 C CA . ALA A 1 72 ? 11.151 -0.179 -11.488 1.00 93.81 72 ALA A CA 1
ATOM 524 C C . ALA A 1 72 ? 11.221 -1.454 -10.622 1.00 93.81 72 ALA A C 1
ATOM 526 O O . ALA A 1 72 ? 10.781 -2.517 -11.060 1.00 93.81 72 ALA A O 1
ATOM 527 N N . ILE A 1 73 ? 11.758 -1.377 -9.399 1.00 93.25 73 ILE A N 1
ATOM 528 C CA . ILE A 1 73 ? 11.849 -2.516 -8.478 1.00 93.25 73 ILE A CA 1
ATOM 529 C C . ILE A 1 73 ? 10.760 -2.395 -7.413 1.00 93.25 73 ILE A C 1
ATOM 531 O O . ILE A 1 73 ? 10.832 -1.551 -6.520 1.00 93.25 73 ILE A O 1
ATOM 535 N N . GLY A 1 74 ? 9.766 -3.278 -7.508 1.00 92.62 74 GLY A N 1
ATOM 536 C CA . GLY A 1 74 ? 8.673 -3.391 -6.547 1.00 92.62 74 GLY A CA 1
ATOM 537 C C . GLY A 1 74 ? 8.970 -4.400 -5.444 1.00 92.62 74 GLY A C 1
ATOM 538 O O . GLY A 1 74 ? 9.453 -5.505 -5.699 1.00 92.62 74 GLY A O 1
ATOM 539 N N . LEU A 1 75 ? 8.621 -4.033 -4.220 1.00 92.31 75 LEU A N 1
ATOM 540 C CA . LEU A 1 75 ? 8.570 -4.878 -3.042 1.00 92.31 75 LEU A CA 1
ATOM 541 C C . LEU A 1 75 ? 7.111 -5.075 -2.642 1.00 92.31 75 LEU A C 1
ATOM 543 O O . LEU A 1 75 ? 6.361 -4.115 -2.478 1.00 92.31 75 LEU A O 1
ATOM 547 N N . ARG A 1 76 ? 6.725 -6.333 -2.440 1.00 90.31 76 ARG A N 1
ATOM 548 C CA . ARG A 1 76 ? 5.440 -6.685 -1.839 1.00 90.31 76 ARG A CA 1
ATOM 549 C C . ARG A 1 76 ? 5.666 -7.052 -0.385 1.00 90.31 76 ARG A C 1
ATOM 551 O O . ARG A 1 76 ? 6.229 -8.110 -0.100 1.00 90.31 76 ARG A O 1
ATOM 558 N N . ILE A 1 77 ? 5.208 -6.197 0.514 1.00 89.62 77 ILE A N 1
ATOM 559 C CA . ILE A 1 77 ? 5.261 -6.415 1.954 1.00 89.62 77 ILE A CA 1
ATOM 560 C C . ILE A 1 77 ? 3.914 -6.991 2.376 1.00 89.62 77 ILE A C 1
ATOM 562 O O . ILE A 1 77 ? 2.862 -6.425 2.084 1.00 89.62 77 ILE A O 1
ATOM 566 N N . LYS A 1 78 ? 3.947 -8.151 3.031 1.00 91.62 78 LYS A N 1
ATOM 567 C CA . LYS A 1 78 ? 2.770 -8.764 3.641 1.00 91.62 78 LYS A CA 1
ATOM 568 C C . LYS A 1 78 ? 2.948 -8.713 5.149 1.00 91.62 78 LYS A C 1
ATOM 570 O O . LYS A 1 78 ? 3.832 -9.377 5.682 1.00 91.62 78 LYS A O 1
ATOM 575 N N . GLU A 1 79 ? 2.102 -7.944 5.814 1.00 89.44 79 GLU A N 1
ATOM 576 C CA . GLU A 1 79 ? 2.120 -7.768 7.262 1.00 89.44 79 GLU A CA 1
ATOM 577 C C . GLU A 1 79 ? 0.778 -8.204 7.851 1.00 89.44 79 GLU A C 1
ATOM 579 O O . GLU A 1 79 ? -0.276 -7.997 7.252 1.00 89.44 79 GLU A O 1
ATOM 584 N N . THR A 1 80 ? 0.800 -8.829 9.026 1.00 91.12 80 THR A N 1
ATOM 585 C CA . THR A 1 80 ? -0.428 -9.113 9.778 1.00 91.12 80 THR A CA 1
ATOM 586 C C . THR A 1 80 ? -0.573 -8.068 10.867 1.00 91.12 80 THR A C 1
ATOM 588 O O . THR A 1 80 ? 0.247 -8.022 11.779 1.00 91.12 80 THR A O 1
ATOM 591 N N . LYS A 1 81 ? -1.623 -7.253 10.779 1.00 90.31 81 LYS A N 1
ATOM 592 C CA . LYS A 1 81 ? -1.933 -6.211 11.757 1.00 90.31 81 LYS A CA 1
ATOM 593 C C . LYS A 1 81 ? -3.099 -6.638 12.639 1.00 90.31 81 LYS A C 1
ATOM 595 O O . LYS A 1 81 ? -4.082 -7.199 12.149 1.00 90.31 81 LYS A O 1
ATOM 600 N N . GLU A 1 82 ? -2.989 -6.380 13.936 1.00 93.50 82 GLU A N 1
ATOM 601 C CA . GLU A 1 82 ? -4.102 -6.514 14.879 1.00 93.50 82 GLU A CA 1
ATOM 602 C C . GLU A 1 82 ? -4.906 -5.217 14.878 1.00 93.50 82 GLU A C 1
ATOM 604 O O . GLU A 1 82 ? -4.348 -4.128 15.027 1.00 93.50 82 GLU A O 1
ATOM 609 N N . VAL A 1 83 ? -6.209 -5.329 14.619 1.00 94.75 83 VAL A N 1
ATOM 610 C CA . VAL A 1 83 ? -7.062 -4.171 14.344 1.00 94.75 83 VAL A CA 1
ATOM 611 C C . VAL A 1 83 ? -8.381 -4.283 15.085 1.00 94.75 83 VAL A C 1
ATOM 613 O O . VAL A 1 83 ? -8.957 -5.370 15.207 1.00 94.75 83 VAL A O 1
ATOM 616 N N . TYR A 1 84 ? -8.863 -3.133 15.539 1.00 95.62 84 TYR A N 1
ATOM 617 C CA . TYR A 1 84 ? -10.216 -2.942 16.025 1.00 95.62 84 TYR A CA 1
ATOM 618 C C . TYR A 1 84 ? -10.993 -2.155 14.976 1.00 95.62 84 TYR A C 1
ATOM 620 O O . TYR A 1 84 ? -10.579 -1.070 14.575 1.00 95.62 84 TYR A O 1
ATOM 628 N N . GLU A 1 85 ? -12.093 -2.715 14.495 1.00 95.56 85 GLU A N 1
ATOM 629 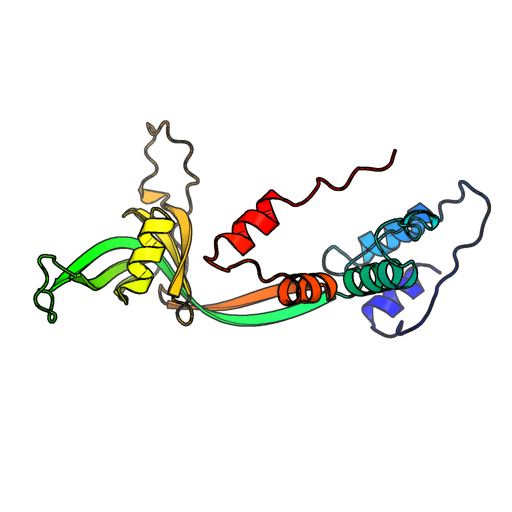C CA . GLU A 1 85 ? -12.926 -2.096 13.467 1.00 95.56 85 GLU A CA 1
ATOM 630 C C . GLU A 1 85 ? -14.391 -2.207 13.873 1.00 95.56 85 GLU A C 1
ATOM 632 O O . GLU A 1 85 ? -14.836 -3.263 14.325 1.00 95.56 85 GLU A O 1
ATOM 637 N N . GLY A 1 86 ? -15.139 -1.122 13.715 1.00 96.50 86 GLY A N 1
ATOM 638 C CA . GLY A 1 86 ? -16.548 -1.090 14.077 1.00 96.50 86 GLY A CA 1
ATOM 639 C C . GLY A 1 86 ? -17.146 0.305 13.989 1.00 96.50 86 GLY A C 1
ATOM 640 O O . GLY A 1 86 ? -16.427 1.297 13.894 1.00 96.50 86 GLY A O 1
ATOM 641 N N . GLU A 1 87 ? -18.471 0.347 14.033 1.00 96.31 87 GLU A N 1
ATOM 642 C CA . GLU A 1 87 ? -19.248 1.559 14.273 1.00 96.31 87 GLU A CA 1
ATOM 643 C C . GLU A 1 87 ? -19.068 2.000 15.727 1.00 96.31 87 GLU A C 1
ATOM 645 O O . GLU A 1 87 ? -19.192 1.186 16.647 1.00 96.31 87 GLU A O 1
ATOM 650 N N . VAL A 1 88 ? -18.782 3.281 15.933 1.00 96.69 88 VAL A N 1
ATOM 651 C CA . VAL A 1 88 ? -18.653 3.886 17.256 1.00 96.69 88 VAL A CA 1
ATOM 652 C C . VAL A 1 88 ? -20.038 4.045 17.873 1.00 96.69 88 VAL A C 1
ATOM 654 O O . VAL A 1 88 ? -20.827 4.881 17.443 1.00 96.69 88 VAL A O 1
ATOM 657 N N . THR A 1 89 ? -20.333 3.271 18.912 1.00 96.00 89 THR A N 1
ATOM 658 C CA . THR A 1 89 ? -21.599 3.363 19.657 1.00 96.00 89 THR A CA 1
ATOM 659 C C . THR A 1 89 ? -21.507 4.289 20.861 1.00 96.00 89 THR A C 1
ATOM 661 O O . THR A 1 89 ? -22.509 4.835 21.304 1.00 96.00 89 THR A O 1
ATOM 664 N N . GLU A 1 90 ? -20.310 4.426 21.425 1.00 94.81 90 GLU A N 1
ATOM 665 C CA . GLU A 1 90 ? -20.049 5.202 22.634 1.00 94.81 90 GLU A CA 1
ATOM 666 C C . GLU A 1 90 ? -18.641 5.780 22.541 1.00 94.81 90 GLU A C 1
ATOM 668 O O . GLU A 1 90 ? -17.716 5.076 22.137 1.00 94.81 90 GLU A O 1
ATOM 673 N N . LEU A 1 91 ? -18.480 7.048 22.909 1.00 93.62 91 LEU A N 1
ATOM 674 C CA . LEU A 1 91 ? -17.190 7.720 22.991 1.00 93.62 91 LEU A CA 1
ATOM 675 C C . LEU A 1 91 ? -17.204 8.631 24.218 1.00 93.62 91 LEU A C 1
ATOM 677 O O . LEU A 1 91 ? -17.759 9.727 24.184 1.00 93.62 91 LEU A O 1
ATOM 681 N N . THR A 1 92 ? -16.624 8.164 25.321 1.00 92.44 92 THR A N 1
ATOM 682 C CA . THR A 1 92 ? -16.672 8.876 26.603 1.00 92.44 92 THR A CA 1
ATOM 683 C C . THR A 1 92 ? -15.266 9.044 27.177 1.00 92.44 92 THR A C 1
ATOM 685 O O . THR A 1 92 ? -14.652 8.063 27.613 1.00 92.44 92 THR A O 1
ATOM 688 N N . PRO A 1 93 ? -14.717 10.273 27.186 1.00 90.62 93 PRO A N 1
ATOM 689 C CA . PRO A 1 93 ? -13.459 10.552 27.861 1.00 90.62 93 PRO A CA 1
ATOM 690 C C . PRO A 1 93 ? -13.656 10.545 29.380 1.00 90.62 93 PRO A C 1
ATOM 692 O O . PRO A 1 93 ? -14.591 11.149 29.904 1.00 90.62 93 PRO A O 1
ATOM 695 N N . VAL A 1 94 ? -12.760 9.867 30.098 1.00 89.00 94 VAL A N 1
ATOM 696 C CA . VAL A 1 94 ? -12.755 9.822 31.563 1.00 89.00 94 VAL A CA 1
ATOM 697 C C . VAL A 1 94 ? -11.681 10.762 32.082 1.00 89.00 94 VAL A C 1
ATOM 699 O O . VAL A 1 94 ? -10.479 10.506 31.963 1.00 89.00 94 VAL A O 1
ATOM 702 N N . GLU A 1 95 ? -12.126 11.858 32.676 1.00 87.19 95 GLU A N 1
ATOM 703 C CA . GLU A 1 95 ? -11.266 12.894 33.234 1.00 87.19 95 GLU A CA 1
ATOM 704 C C . GLU A 1 95 ? -10.909 12.611 34.700 1.00 87.19 95 GLU A C 1
ATOM 706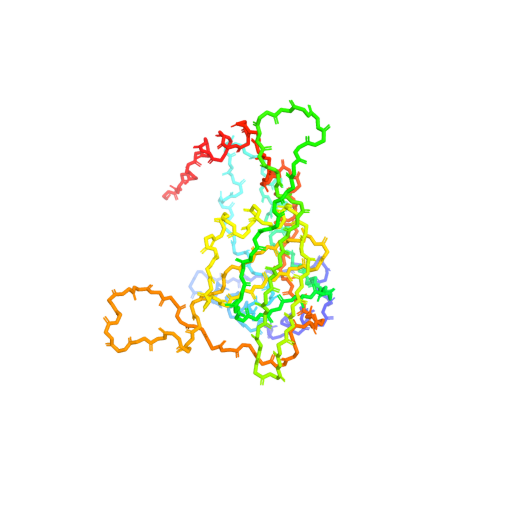 O O . GLU A 1 95 ? -11.751 12.181 35.487 1.00 87.19 95 GLU A O 1
ATOM 711 N N . THR A 1 96 ? -9.664 12.888 35.077 1.00 82.38 96 THR A N 1
ATOM 712 C CA . THR A 1 96 ? -9.167 12.831 36.457 1.00 82.38 96 THR A CA 1
ATOM 713 C C . THR A 1 96 ? -8.577 14.171 36.875 1.00 82.38 96 THR A C 1
ATOM 715 O O . THR A 1 96 ? -8.125 14.966 36.043 1.00 82.38 96 THR A O 1
ATOM 718 N N . GLU A 1 97 ? -8.573 14.427 38.182 1.00 77.62 97 GLU A N 1
ATOM 719 C CA . GLU A 1 97 ? -7.889 15.587 38.750 1.00 77.62 97 GLU A CA 1
ATOM 720 C C . GLU A 1 97 ? -6.380 15.488 38.515 1.00 77.62 97 GLU A C 1
ATOM 722 O O . GLU A 1 97 ? -5.788 14.411 38.589 1.00 77.62 97 GLU A O 1
ATOM 727 N N . ASN A 1 98 ? -5.765 16.621 38.183 1.00 70.56 98 ASN A N 1
ATOM 728 C CA . ASN A 1 98 ? -4.367 16.677 37.786 1.00 70.56 98 ASN A CA 1
ATOM 729 C C . ASN A 1 98 ? -3.439 16.373 38.979 1.00 70.56 98 ASN A C 1
ATOM 731 O O . ASN A 1 98 ? -3.401 17.173 39.919 1.00 70.56 98 ASN A O 1
ATOM 735 N N . PRO A 1 99 ? -2.616 15.305 38.943 1.00 66.44 99 PRO A N 1
ATOM 736 C CA . PRO A 1 99 ? -1.719 14.977 40.056 1.00 66.44 99 PRO A CA 1
ATOM 737 C C . PRO A 1 99 ? -0.630 16.035 40.300 1.00 66.44 99 PRO A C 1
ATOM 739 O O . PRO A 1 99 ? -0.071 16.105 41.389 1.00 66.44 99 PRO A O 1
ATOM 742 N N . MET A 1 100 ? -0.323 16.867 39.295 1.00 67.50 100 MET A N 1
ATOM 743 C CA . MET A 1 100 ? 0.707 17.917 39.359 1.00 67.50 100 MET A CA 1
ATOM 744 C C . MET A 1 100 ? 0.185 19.291 39.826 1.00 67.50 100 MET A C 1
ATOM 746 O O . MET A 1 100 ? 0.885 20.288 39.675 1.00 67.50 100 MET A O 1
ATOM 750 N N . GLY A 1 101 ? -1.021 19.376 40.401 1.00 64.31 101 GLY A N 1
ATOM 751 C CA . GLY A 1 101 ? -1.489 20.583 41.103 1.00 64.31 101 GLY A CA 1
ATOM 752 C C . GLY A 1 101 ? -1.790 21.807 40.223 1.00 64.31 101 GLY A C 1
ATOM 753 O O . GLY A 1 101 ? -1.939 22.911 40.742 1.00 64.31 101 GLY A O 1
ATOM 754 N N . GLY A 1 102 ? -1.886 21.636 38.901 1.00 65.12 102 GLY A N 1
ATOM 755 C CA . GLY A 1 102 ? -2.343 22.677 37.977 1.00 65.12 102 GLY A CA 1
ATOM 756 C C . GLY A 1 102 ? -3.868 22.696 37.835 1.00 65.12 102 GLY A C 1
ATOM 757 O O . GLY A 1 102 ? -4.504 21.642 37.819 1.00 65.12 102 GLY A O 1
ATOM 758 N N . TYR A 1 103 ? -4.456 23.887 37.682 1.00 58.22 103 TYR A N 1
ATOM 759 C CA . TYR A 1 103 ? -5.868 24.044 37.322 1.00 58.22 103 TYR A CA 1
ATOM 760 C C . TYR A 1 103 ? -6.132 23.388 35.959 1.00 58.22 103 TYR A C 1
ATOM 762 O O . TYR A 1 103 ? -5.702 23.893 34.925 1.00 58.22 103 TYR A O 1
ATOM 770 N N . GLY A 1 104 ? -6.828 22.253 35.958 1.00 63.59 104 GLY A N 1
ATOM 771 C CA . GLY A 1 104 ? -7.264 21.576 34.739 1.00 63.59 104 GLY A CA 1
ATOM 772 C C . GLY A 1 104 ? -7.559 20.101 34.975 1.00 63.59 104 GLY A C 1
ATOM 773 O O . GLY A 1 104 ? -6.812 19.414 35.670 1.00 63.59 104 GLY A O 1
ATOM 774 N N . LYS A 1 105 ? -8.649 19.608 34.389 1.00 72.56 105 LYS A N 1
ATOM 775 C CA . LYS A 1 105 ? -8.935 18.175 34.321 1.00 72.56 105 LYS A CA 1
ATOM 776 C C . LYS A 1 105 ? -8.077 17.553 33.221 1.00 72.56 105 LYS A C 1
ATOM 778 O O . LYS A 1 105 ? -7.937 18.142 32.152 1.00 72.56 105 LYS A O 1
ATOM 783 N N . THR A 1 106 ? -7.489 16.387 33.475 1.00 79.50 106 THR A N 1
ATOM 784 C CA . THR A 1 106 ? -6.740 15.633 32.457 1.00 79.50 106 THR A CA 1
ATOM 785 C C . THR A 1 106 ? -7.502 14.385 32.062 1.00 79.50 106 THR A C 1
ATOM 787 O O . THR A 1 106 ? -8.087 13.715 32.907 1.00 79.50 106 THR A O 1
ATOM 790 N N . VAL A 1 107 ? -7.513 14.061 30.769 1.00 80.62 107 VAL A N 1
ATOM 791 C CA . VAL A 1 107 ? -8.114 12.813 30.285 1.00 80.62 107 VAL A CA 1
ATOM 792 C C . VAL A 1 107 ? -7.195 11.662 30.683 1.00 80.62 107 VAL A C 1
ATOM 794 O O . VAL A 1 107 ? -6.051 11.599 30.243 1.00 80.62 107 VAL A O 1
ATOM 797 N N . SER A 1 108 ? -7.697 10.759 31.522 1.00 86.69 108 SER A N 1
ATOM 798 C CA . SER A 1 108 ? -6.955 9.591 32.013 1.00 86.69 108 SER A CA 1
ATOM 799 C C . SER A 1 108 ? -7.034 8.400 31.063 1.00 86.69 108 SER A C 1
ATOM 801 O O . SER A 1 108 ? -6.078 7.644 30.925 1.00 86.69 108 SER A O 1
ATOM 803 N N . HIS A 1 109 ? -8.188 8.212 30.426 1.00 88.50 109 HIS A N 1
ATOM 804 C CA . HIS A 1 109 ? -8.453 7.198 29.411 1.00 88.50 109 HIS A CA 1
ATOM 805 C C . HIS A 1 109 ? -9.767 7.524 28.702 1.00 88.50 109 HIS A C 1
ATOM 807 O O . HIS A 1 109 ? -10.562 8.327 29.190 1.00 88.50 109 HIS A O 1
ATOM 813 N N . VAL A 1 110 ? -10.016 6.872 27.571 1.00 91.12 110 VAL A N 1
ATOM 814 C CA . VAL A 1 110 ? -11.287 6.972 26.845 1.00 91.12 110 VAL A CA 1
ATOM 815 C C . VAL A 1 110 ? -11.953 5.615 26.799 1.00 91.12 110 VAL A C 1
ATOM 817 O O . VAL A 1 110 ? -11.302 4.612 26.512 1.00 91.12 110 VAL A O 1
ATOM 820 N N . ILE A 1 111 ? -13.248 5.580 27.079 1.00 94.69 111 ILE A N 1
ATOM 821 C CA . ILE A 1 111 ? -14.076 4.402 26.854 1.00 94.69 111 ILE A CA 1
ATOM 822 C C . ILE A 1 111 ? -14.709 4.560 25.476 1.00 94.69 111 ILE A C 1
ATOM 824 O O . ILE A 1 111 ? -15.387 5.553 25.212 1.00 94.69 111 ILE A O 1
ATOM 828 N N . ILE A 1 112 ? -14.451 3.597 24.594 1.00 95.50 112 ILE A N 1
ATOM 829 C CA . ILE A 1 1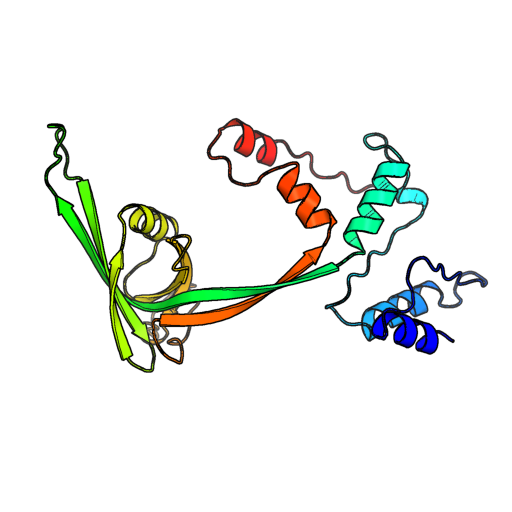12 ? -15.069 3.530 23.272 1.00 95.50 112 ILE A CA 1
ATOM 830 C C . ILE A 1 112 ? -15.866 2.234 23.138 1.00 95.50 112 ILE A C 1
ATOM 832 O O . ILE A 1 112 ? -15.369 1.149 23.446 1.00 95.50 112 ILE A O 1
ATOM 836 N N . GLY A 1 113 ? -17.105 2.336 22.676 1.00 96.88 113 GLY A N 1
ATOM 837 C CA . GLY A 1 113 ? -17.922 1.199 22.272 1.00 96.88 113 GLY A CA 1
ATOM 838 C C . GLY A 1 113 ? -17.828 1.010 20.764 1.00 96.88 113 GLY A C 1
ATOM 839 O O . GLY A 1 113 ? -18.084 1.950 20.018 1.00 96.88 113 GLY A O 1
ATOM 840 N N . LEU A 1 114 ? -17.459 -0.188 20.315 1.00 96.94 114 LEU A N 1
ATOM 841 C CA . LEU A 1 114 ? -17.410 -0.550 18.900 1.00 96.94 114 LEU A CA 1
ATOM 842 C C . LEU A 1 114 ? -18.402 -1.669 18.595 1.00 96.94 114 LEU A C 1
ATOM 844 O O . LEU A 1 114 ? -18.464 -2.672 19.311 1.00 96.94 114 LEU A O 1
ATOM 848 N N . LYS A 1 115 ? -19.139 -1.524 17.496 1.00 96.25 115 LYS A N 1
ATOM 849 C CA . LYS A 1 115 ? -20.137 -2.482 17.016 1.00 96.25 115 LYS A CA 1
ATOM 850 C C . LYS A 1 115 ? -19.809 -2.971 15.612 1.00 96.25 115 LYS A C 1
ATOM 852 O O . LYS A 1 115 ? -19.499 -2.193 14.716 1.00 96.25 115 LYS A O 1
ATOM 857 N N . THR A 1 116 ? -19.935 -4.274 15.406 1.00 96.06 116 THR A N 1
ATOM 858 C CA . THR A 1 116 ? -19.916 -4.915 14.088 1.00 96.06 116 THR A CA 1
ATOM 859 C C . THR A 1 116 ? -21.187 -5.729 13.878 1.00 96.06 116 THR A C 1
ATOM 861 O O . THR A 1 116 ? -22.019 -5.864 14.776 1.00 96.06 116 THR A O 1
ATOM 864 N N . ALA A 1 117 ? -21.330 -6.336 12.699 1.00 93.75 117 ALA A N 1
ATOM 865 C CA . ALA A 1 117 ? -22.446 -7.233 12.408 1.00 93.75 117 ALA A CA 1
ATOM 866 C C . ALA A 1 117 ? -22.492 -8.489 13.306 1.00 93.75 117 ALA A C 1
ATOM 868 O O . ALA A 1 117 ? -23.547 -9.106 13.428 1.00 93.75 117 ALA A O 1
ATOM 869 N N . LYS A 1 118 ? -21.366 -8.900 13.911 1.00 94.00 118 LYS A N 1
ATOM 870 C CA . LYS A 1 118 ? -21.319 -10.077 14.797 1.00 94.00 118 LYS A CA 1
ATOM 871 C C . LYS A 1 118 ? -21.536 -9.753 16.273 1.00 94.00 118 LYS A C 1
ATOM 873 O O . LYS A 1 118 ? -21.959 -10.635 17.014 1.00 94.00 118 LYS A O 1
ATOM 878 N N . GLY A 1 119 ? -21.205 -8.545 16.718 1.00 93.00 119 GLY A N 1
ATOM 879 C CA . GLY A 1 119 ? -21.284 -8.206 18.132 1.00 93.00 119 GLY A CA 1
ATOM 880 C C . GLY A 1 119 ? -20.708 -6.839 18.463 1.00 93.00 119 GLY A C 1
ATOM 881 O O . GLY A 1 119 ? -20.252 -6.098 17.594 1.00 93.00 119 GLY A O 1
ATOM 882 N N . THR A 1 120 ? -20.735 -6.515 19.748 1.00 95.69 120 THR A N 1
ATOM 883 C CA . THR A 1 120 ? -20.246 -5.252 20.300 1.00 95.69 120 THR A CA 1
ATOM 884 C C . THR A 1 120 ? -19.094 -5.505 21.262 1.00 95.69 120 THR A C 1
ATOM 886 O O . THR A 1 120 ? -18.989 -6.571 21.873 1.00 95.69 120 THR A O 1
ATOM 889 N N . LYS A 1 121 ? -18.198 -4.529 21.398 1.00 95.69 121 LYS A N 1
ATOM 890 C CA . LYS A 1 121 ? -17.098 -4.569 22.359 1.00 95.69 121 LYS A CA 1
ATOM 891 C C . LYS A 1 121 ? -16.793 -3.164 22.859 1.00 95.69 121 LYS A C 1
ATOM 893 O O . LYS A 1 121 ? -16.570 -2.264 22.058 1.00 95.69 121 LYS A O 1
ATOM 898 N N . GLN A 1 122 ? -16.743 -3.001 24.175 1.00 96.00 122 GLN A N 1
ATOM 899 C CA . GLN A 1 122 ? -16.215 -1.792 24.800 1.00 96.00 122 GLN A CA 1
ATOM 900 C C . GLN A 1 122 ? -14.710 -1.940 25.032 1.00 96.00 122 GLN A C 1
ATOM 902 O O . GLN A 1 122 ? -14.226 -3.006 25.423 1.00 96.00 122 GLN A O 1
ATOM 907 N N . LEU A 1 123 ? -13.970 -0.870 24.767 1.00 93.81 123 LEU A N 1
ATOM 908 C CA . LEU A 1 123 ? -12.524 -0.791 24.898 1.00 93.81 123 LEU A CA 1
ATOM 909 C C . LEU A 1 123 ? -12.162 0.426 25.743 1.00 93.81 123 LEU A C 1
ATOM 911 O O . LEU A 1 123 ? -12.763 1.490 25.620 1.00 93.81 123 LEU A O 1
ATOM 915 N N . LYS A 1 124 ? -11.132 0.260 26.568 1.00 93.50 124 LYS A N 1
ATOM 916 C CA . LYS A 1 124 ? -10.475 1.350 27.280 1.00 93.50 124 LYS A CA 1
ATOM 917 C C . LYS A 1 124 ? -9.200 1.709 26.525 1.00 93.50 124 LYS A C 1
ATOM 919 O O . LYS A 1 124 ? -8.309 0.873 26.402 1.00 93.50 124 LYS A O 1
ATOM 924 N N . LEU A 1 125 ? -9.147 2.927 26.002 1.00 91.75 125 LEU A N 1
ATOM 925 C CA . LEU A 1 125 ? -8.065 3.450 25.176 1.00 91.75 125 LEU A CA 1
ATOM 926 C C . LEU A 1 125 ? -7.212 4.460 25.945 1.00 91.75 125 LEU A C 1
ATOM 928 O O . LEU A 1 125 ? -7.697 5.160 26.838 1.00 91.75 125 LEU A O 1
ATOM 932 N N . ASP A 1 126 ? -5.942 4.537 25.558 1.00 90.19 126 ASP A N 1
ATOM 933 C CA . ASP A 1 126 ? -4.990 5.518 26.069 1.00 90.19 126 ASP A CA 1
ATOM 934 C C . ASP A 1 126 ? -5.383 6.955 25.652 1.00 90.19 126 ASP A C 1
ATOM 936 O O . ASP A 1 126 ? -5.915 7.144 24.550 1.00 90.19 126 ASP A O 1
ATOM 940 N N . PRO A 1 127 ? -5.113 7.986 26.478 1.00 87.75 127 PRO A N 1
ATOM 941 C CA . PRO A 1 127 ? -5.384 9.384 26.131 1.00 87.75 127 PRO A CA 1
ATOM 942 C C . PRO A 1 127 ? -4.764 9.854 24.810 1.00 87.75 127 PRO A C 1
ATOM 944 O O . PRO A 1 127 ? -5.328 10.728 24.154 1.00 87.75 127 PRO A O 1
ATOM 947 N N . SER A 1 128 ? -3.638 9.283 24.373 1.00 88.19 128 SER A N 1
ATOM 948 C CA . SER A 1 128 ? -3.042 9.601 23.067 1.00 88.19 128 SER A CA 1
ATOM 949 C C . SER A 1 128 ? -3.959 9.227 21.896 1.00 88.19 128 SER A C 1
ATOM 951 O O . SER A 1 128 ? -4.055 9.969 20.919 1.00 88.19 128 SER A O 1
ATOM 953 N N . ILE A 1 129 ? -4.716 8.132 22.015 1.00 90.38 129 ILE A N 1
ATOM 954 C CA . ILE A 1 129 ? -5.671 7.693 20.988 1.00 90.38 129 ILE A CA 1
ATOM 955 C C . ILE A 1 129 ? -6.870 8.648 20.930 1.00 90.38 129 ILE A C 1
ATOM 957 O O . ILE A 1 129 ? -7.419 8.878 19.855 1.00 90.38 129 ILE A O 1
ATOM 961 N N . TYR A 1 130 ? -7.238 9.277 22.052 1.00 89.31 130 TYR A N 1
ATOM 962 C CA . TYR A 1 130 ? -8.272 10.315 22.070 1.00 89.31 130 TYR A CA 1
ATOM 963 C C . TYR A 1 130 ? -7.920 11.502 21.177 1.00 89.31 130 TYR A C 1
ATOM 965 O O . TYR A 1 130 ? -8.763 11.984 20.425 1.00 89.31 130 TYR A O 1
ATOM 973 N N . GLN A 1 131 ? -6.662 11.946 21.219 1.00 86.69 131 GLN A N 1
ATOM 974 C CA . GLN A 1 131 ? -6.192 13.036 20.367 1.00 86.69 131 GLN A CA 1
ATOM 975 C C . GLN A 1 131 ? -6.279 12.648 18.886 1.00 86.69 131 GLN A C 1
ATOM 977 O O . GLN A 1 131 ? -6.700 13.457 18.062 1.00 86.69 131 GLN A O 1
ATOM 982 N N . SER A 1 132 ? -5.951 11.395 18.549 1.00 90.19 132 SER A N 1
ATOM 983 C CA . SER A 1 132 ? -6.121 10.856 17.194 1.00 90.19 132 SER A CA 1
ATOM 984 C C . SER A 1 132 ? -7.592 10.813 16.765 1.00 90.19 132 SER A C 1
ATOM 986 O O . SER A 1 132 ? -7.904 11.230 15.653 1.00 90.19 132 SER A O 1
ATOM 988 N N . LEU A 1 133 ? -8.504 10.384 17.646 1.00 91.69 133 LEU A N 1
ATOM 989 C CA . LEU A 1 133 ? -9.954 10.383 17.396 1.00 91.69 133 LEU A CA 1
ATOM 990 C C . LEU A 1 133 ? -10.485 11.802 17.138 1.00 91.69 133 LEU A C 1
ATOM 992 O O . LEU A 1 133 ? -11.232 12.013 16.186 1.00 91.69 133 LEU A O 1
ATOM 996 N N . GLN A 1 134 ? -10.055 12.786 17.935 1.00 90.00 134 GLN A N 1
ATOM 997 C CA . GLN A 1 134 ? -10.422 14.193 17.741 1.00 90.00 134 GLN A CA 1
ATOM 998 C C . GLN A 1 134 ? -9.866 14.764 16.432 1.00 90.00 134 GLN A C 1
ATOM 1000 O O . GLN A 1 134 ? -10.565 15.488 15.724 1.00 90.00 134 GLN A O 1
ATOM 1005 N N . LYS A 1 135 ? -8.616 14.431 16.090 1.00 90.75 135 LYS A N 1
ATOM 1006 C CA . LYS A 1 135 ? -7.972 14.879 14.850 1.00 90.75 135 LYS A CA 1
ATOM 1007 C C . LYS A 1 135 ? -8.694 14.351 13.608 1.00 90.75 135 LYS A C 1
ATOM 1009 O O . LYS A 1 135 ? -8.856 15.092 12.643 1.00 90.75 135 LYS A O 1
ATOM 1014 N N . GLU A 1 136 ? -9.142 13.101 13.658 1.00 90.44 136 GLU A N 1
ATOM 1015 C CA . GLU A 1 136 ? -9.934 12.450 12.608 1.00 90.44 136 GLU A CA 1
ATOM 1016 C C . GLU A 1 136 ? -11.426 12.836 12.653 1.00 90.44 136 GLU A C 1
ATOM 1018 O O . GLU A 1 136 ? -12.193 12.370 11.813 1.00 90.44 136 GLU A O 1
ATOM 1023 N N . LYS A 1 137 ? -11.836 13.698 13.602 1.00 92.62 137 LYS A N 1
ATOM 1024 C CA . LYS A 1 137 ? -13.226 14.136 13.826 1.00 92.62 137 LYS A CA 1
ATOM 1025 C C . LYS A 1 137 ? -14.202 12.962 13.938 1.00 92.62 137 LYS A C 1
ATOM 1027 O O . LYS A 1 137 ? -15.251 12.956 13.307 1.00 92.62 137 LYS A O 1
ATOM 1032 N N . VAL A 1 138 ? -13.815 11.951 14.709 1.00 93.94 138 VAL A N 1
ATOM 1033 C CA . VAL A 1 138 ? -14.636 10.759 14.918 1.00 93.94 138 VAL A CA 1
ATOM 1034 C C . VAL A 1 138 ? -15.790 11.071 15.860 1.00 93.94 138 VAL A C 1
ATOM 1036 O O . VAL A 1 138 ? -15.581 11.566 16.969 1.00 93.94 138 VAL A O 1
ATOM 1039 N N . GLU A 1 139 ? -16.991 10.690 15.445 1.00 92.62 139 GLU A N 1
ATOM 1040 C CA . GLU A 1 139 ? -18.224 10.836 16.208 1.00 92.62 139 GLU A CA 1
ATOM 1041 C C . GLU A 1 139 ? -18.941 9.492 16.396 1.00 92.62 139 GLU A C 1
ATOM 1043 O O . GLU A 1 139 ? -18.640 8.484 15.751 1.00 92.62 139 GLU A O 1
ATOM 1048 N N . THR A 1 140 ? -19.919 9.460 17.302 1.00 94.12 140 THR A N 1
ATOM 1049 C CA . THR A 1 140 ? -20.810 8.302 17.440 1.00 94.12 140 THR A CA 1
ATOM 1050 C C . THR A 1 140 ? -21.616 8.112 16.158 1.00 94.12 140 THR A C 1
ATOM 1052 O O . THR A 1 140 ? -22.238 9.060 15.679 1.00 94.12 140 THR A O 1
ATOM 1055 N N . GLY A 1 141 ? -21.638 6.889 15.638 1.00 92.19 141 GLY A N 1
ATOM 1056 C CA . GLY A 1 141 ? -22.229 6.540 14.348 1.00 92.19 141 GLY A CA 1
ATOM 1057 C C . GLY A 1 141 ? -21.216 6.427 13.208 1.00 92.19 141 GLY A C 1
ATOM 1058 O O . GLY A 1 141 ? -21.570 5.929 12.143 1.00 92.19 141 GLY A O 1
ATOM 1059 N N . ASP A 1 142 ? -19.954 6.809 13.411 1.00 94.88 142 ASP A N 1
ATOM 1060 C CA . ASP A 1 142 ? -18.908 6.605 12.409 1.00 94.88 142 ASP A CA 1
ATOM 1061 C C . ASP A 1 142 ? -18.346 5.184 12.453 1.00 94.88 142 ASP A C 1
ATOM 1063 O O . ASP A 1 142 ? -18.167 4.600 13.523 1.00 94.88 142 ASP A O 1
ATOM 1067 N N . VAL A 1 143 ? -17.988 4.639 11.292 1.00 95.50 143 VAL A N 1
ATOM 1068 C CA . VAL A 1 143 ? -17.197 3.411 11.199 1.00 95.50 143 VAL A CA 1
ATOM 1069 C C . VAL A 1 143 ? -15.723 3.779 11.194 1.00 95.50 143 VAL A C 1
ATOM 1071 O O . VAL A 1 143 ? -15.246 4.540 10.347 1.00 95.50 143 VAL A O 1
ATOM 1074 N N . ILE A 1 144 ? -14.982 3.216 12.143 1.00 95.94 144 ILE A N 1
ATOM 1075 C CA . ILE A 1 144 ? -13.564 3.508 12.318 1.00 95.94 144 ILE A CA 1
ATOM 1076 C C . ILE A 1 144 ? -12.712 2.250 12.299 1.00 95.94 144 ILE A C 1
ATOM 1078 O O . ILE A 1 144 ? -13.168 1.128 12.524 1.00 95.94 144 ILE A O 1
ATOM 1082 N N . TYR A 1 145 ? -11.430 2.476 12.055 1.00 94.06 145 TYR A N 1
ATOM 1083 C CA . TYR A 1 145 ? -10.372 1.488 12.120 1.00 94.06 145 TYR A CA 1
ATOM 1084 C C . TYR A 1 145 ? -9.292 1.976 13.085 1.00 94.06 145 TYR A C 1
ATOM 1086 O O . TYR A 1 145 ? -8.780 3.083 12.922 1.00 94.06 145 TYR A O 1
ATOM 1094 N N . ILE A 1 146 ? -8.932 1.146 14.062 1.00 94.25 146 ILE A N 1
ATOM 1095 C CA . ILE A 1 146 ? -7.863 1.406 15.029 1.00 94.25 146 ILE A CA 1
ATOM 1096 C C . ILE A 1 146 ? -6.837 0.280 14.938 1.00 94.25 146 ILE A C 1
ATOM 1098 O O . ILE A 1 146 ? -7.165 -0.896 15.108 1.00 94.25 146 ILE A O 1
ATOM 1102 N N . GLU A 1 147 ? -5.579 0.627 14.690 1.00 92.31 147 GLU A N 1
ATOM 1103 C CA . GLU A 1 147 ? -4.470 -0.324 14.752 1.00 92.31 147 GLU A CA 1
ATOM 1104 C C . GLU A 1 147 ? -4.020 -0.521 16.207 1.00 92.31 147 GLU A C 1
ATOM 1106 O O . GLU A 1 147 ? -3.669 0.437 16.893 1.00 92.31 147 GLU A O 1
ATOM 1111 N N . ALA A 1 148 ? -4.011 -1.772 16.680 1.00 88.62 148 ALA A N 1
ATOM 1112 C CA . ALA A 1 148 ? -3.789 -2.092 18.092 1.00 88.62 148 ALA A CA 1
ATOM 1113 C C . ALA A 1 148 ? -2.394 -1.686 18.601 1.00 88.62 148 ALA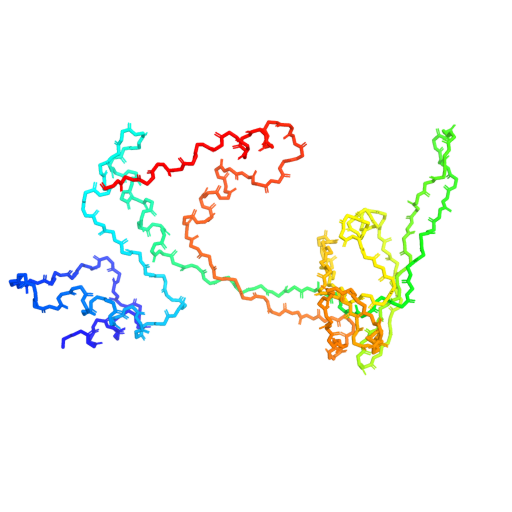 A C 1
ATOM 1115 O O . ALA A 1 148 ? -2.259 -1.286 19.753 1.00 88.62 148 ALA A O 1
ATOM 1116 N N . ASN A 1 149 ? -1.370 -1.773 17.745 1.00 85.75 149 ASN A N 1
ATOM 1117 C CA . ASN A 1 149 ? 0.021 -1.521 18.133 1.00 85.75 149 ASN A CA 1
ATOM 1118 C C . ASN A 1 149 ? 0.399 -0.036 18.094 1.00 85.75 149 ASN A C 1
ATOM 1120 O O . ASN A 1 149 ? 1.147 0.429 18.947 1.00 85.75 149 ASN A O 1
ATOM 1124 N N . SER A 1 150 ? -0.074 0.697 17.083 1.00 86.06 150 SER A N 1
ATOM 1125 C CA . SER A 1 150 ? 0.296 2.101 16.870 1.00 86.06 150 SER A CA 1
ATOM 1126 C C . SER A 1 150 ? -0.687 3.080 17.512 1.00 86.06 150 SER A C 1
ATOM 1128 O O . SER A 1 150 ? -0.353 4.249 17.684 1.00 86.06 150 SER A O 1
ATOM 1130 N N . GLY A 1 151 ? -1.911 2.636 17.817 1.00 86.06 151 GLY A N 1
ATOM 1131 C CA . GLY A 1 151 ? -3.003 3.525 18.209 1.00 86.06 151 GLY A CA 1
ATOM 1132 C C . GLY A 1 151 ? -3.471 4.441 17.073 1.00 86.06 151 GLY A C 1
ATOM 1133 O O . GLY A 1 151 ? -4.232 5.376 17.322 1.00 86.06 151 GLY A O 1
ATOM 1134 N N . ALA A 1 152 ? -3.022 4.200 15.834 1.00 89.00 152 ALA A N 1
ATOM 1135 C CA . ALA A 1 152 ? -3.442 4.972 14.676 1.00 89.00 152 ALA A CA 1
ATOM 1136 C C . ALA A 1 152 ? -4.922 4.716 14.387 1.00 89.00 152 ALA A C 1
ATOM 1138 O O . ALA A 1 152 ? -5.357 3.568 14.253 1.00 89.00 152 ALA A O 1
ATOM 1139 N N . VAL A 1 153 ? -5.674 5.806 14.274 1.00 93.19 153 VAL A N 1
ATOM 1140 C CA . VAL A 1 153 ? -7.110 5.808 14.003 1.00 93.19 153 VAL A CA 1
ATOM 1141 C C . VAL A 1 153 ? -7.337 6.305 12.585 1.00 93.19 153 VAL A C 1
ATOM 1143 O O . VAL A 1 153 ? -6.666 7.232 12.139 1.00 93.19 153 VAL A O 1
ATOM 1146 N N . LYS A 1 154 ? -8.288 5.695 11.881 1.00 93.25 154 LYS A N 1
ATOM 1147 C CA . LYS A 1 154 ? -8.774 6.168 10.588 1.00 93.25 154 LYS A CA 1
ATOM 1148 C C . LYS A 1 154 ? -10.298 6.114 10.552 1.00 93.25 154 LYS A C 1
ATOM 1150 O O . LYS A 1 154 ? -10.868 5.038 10.763 1.00 93.25 154 LYS A O 1
ATOM 1155 N N . ARG A 1 155 ? -10.944 7.244 10.248 1.00 94.00 155 ARG A N 1
ATOM 1156 C CA . ARG A 1 155 ? -12.385 7.302 9.951 1.00 94.00 155 ARG A CA 1
ATOM 1157 C C . ARG A 1 155 ? -12.623 6.718 8.555 1.00 94.00 155 ARG A C 1
ATOM 1159 O O . ARG A 1 155 ? -11.963 7.126 7.601 1.00 94.00 155 ARG A O 1
ATOM 1166 N N . GLN A 1 156 ? -13.494 5.716 8.440 1.00 92.56 156 GLN A N 1
ATOM 1167 C CA . GLN A 1 156 ? -13.868 5.135 7.144 1.00 92.56 156 GLN A CA 1
ATOM 1168 C C . GLN A 1 156 ? -15.074 5.846 6.528 1.00 92.56 156 GLN A C 1
ATOM 1170 O O . GLN A 1 156 ? -15.137 5.951 5.312 1.00 92.56 156 GLN A O 1
ATOM 1175 N N . GLY A 1 157 ? -15.997 6.329 7.357 1.00 91.88 157 GLY A N 1
ATOM 1176 C CA . GLY A 1 157 ? -17.208 7.010 6.914 1.00 91.88 157 GLY A CA 1
ATOM 1177 C C . GLY A 1 157 ? -18.310 6.924 7.963 1.00 91.88 157 GLY A C 1
ATOM 1178 O O . GLY A 1 157 ? -18.092 6.397 9.061 1.00 91.88 157 GLY A O 1
ATOM 1179 N N . ARG A 1 158 ? -19.495 7.419 7.614 1.00 91.62 158 ARG A N 1
ATOM 1180 C CA . ARG A 1 158 ? -20.689 7.344 8.460 1.00 91.62 158 ARG A CA 1
ATOM 1181 C C . ARG A 1 158 ? -21.355 5.981 8.304 1.00 91.62 158 ARG A C 1
ATOM 1183 O O . ARG A 1 158 ? -21.407 5.453 7.204 1.00 91.62 158 ARG A O 1
ATOM 1190 N N . SER A 1 159 ? -21.860 5.381 9.376 1.00 90.50 159 SER A N 1
ATOM 1191 C CA . SER A 1 159 ? -22.573 4.102 9.265 1.00 90.50 159 SER A CA 1
ATOM 1192 C C . SER A 1 159 ? -23.878 4.267 8.486 1.00 90.50 159 SER A C 1
ATOM 1194 O O . SER A 1 159 ? -24.653 5.186 8.759 1.00 90.50 159 SER A O 1
ATOM 1196 N N . ASP A 1 160 ? -24.170 3.323 7.588 1.00 87.56 160 ASP A N 1
ATOM 1197 C CA . ASP A 1 160 ? -25.442 3.245 6.849 1.00 87.56 160 ASP A CA 1
ATOM 1198 C C . ASP A 1 160 ? -26.675 3.267 7.773 1.00 87.56 160 ASP A C 1
ATOM 1200 O O . ASP A 1 160 ? -27.753 3.689 7.365 1.00 87.56 160 ASP A O 1
ATOM 1204 N N . SER A 1 161 ? -26.532 2.847 9.038 1.00 81.81 161 SER A N 1
ATOM 1205 C CA . SER A 1 161 ? -27.624 2.884 10.027 1.00 81.81 161 SER A CA 1
ATOM 1206 C C . SER A 1 161 ? -28.107 4.306 10.340 1.00 81.81 161 SER A C 1
ATOM 1208 O O . SER A 1 161 ? -29.197 4.478 10.880 1.00 81.81 161 SER A O 1
ATOM 1210 N N . TYR A 1 162 ? -27.284 5.308 10.029 1.00 78.50 162 TYR A N 1
ATOM 1211 C CA . TYR A 1 162 ? -27.544 6.726 10.254 1.00 78.50 162 TYR A CA 1
ATOM 1212 C C . TYR A 1 162 ? -27.852 7.477 8.955 1.00 78.50 162 TYR A C 1
ATOM 1214 O O . TYR A 1 162 ? -28.053 8.688 9.001 1.00 78.50 162 TYR A O 1
ATOM 1222 N N . ALA A 1 163 ? -27.919 6.785 7.812 1.00 75.06 163 ALA A N 1
ATOM 1223 C CA . ALA A 1 163 ? -28.373 7.378 6.563 1.00 75.06 163 ALA A CA 1
ATOM 1224 C C . ALA A 1 163 ? -29.863 7.726 6.690 1.00 75.06 163 ALA A C 1
ATOM 1226 O O . ALA A 1 163 ? -30.723 6.843 6.711 1.00 75.06 163 ALA A O 1
ATOM 1227 N N . THR A 1 164 ? -30.180 9.015 6.812 1.00 69.44 164 THR A N 1
ATOM 1228 C CA . THR A 1 164 ? -31.567 9.487 6.747 1.00 69.44 164 THR A CA 1
ATOM 1229 C C . THR A 1 164 ? -31.879 9.961 5.332 1.00 69.44 164 THR A C 1
ATOM 1231 O O . THR A 1 164 ? -31.030 10.544 4.666 1.00 69.44 164 THR A O 1
ATOM 1234 N N . GLU A 1 165 ? -33.110 9.746 4.862 1.00 57.12 165 GLU A N 1
ATOM 1235 C CA . GLU A 1 165 ? -33.543 10.161 3.512 1.00 57.12 165 GLU A CA 1
ATOM 1236 C C . GLU A 1 165 ? -33.521 11.691 3.295 1.00 57.12 165 GLU A C 1
ATOM 1238 O O . GLU A 1 165 ? -33.702 12.157 2.171 1.00 57.12 165 GLU A O 1
ATOM 1243 N N . PHE A 1 166 ? -33.301 12.474 4.358 1.00 56.22 166 PHE A N 1
ATOM 1244 C CA . PHE A 1 166 ? -33.327 13.940 4.357 1.00 56.22 166 PHE A CA 1
ATOM 1245 C C . PHE A 1 166 ? -31.964 14.579 4.629 1.00 56.22 166 PHE A C 1
ATOM 1247 O O . PHE A 1 166 ? -31.893 15.798 4.800 1.00 56.22 166 PHE A O 1
ATOM 1254 N N . ASP A 1 167 ? -30.899 13.780 4.686 1.00 60.56 167 ASP A N 1
ATOM 1255 C CA . ASP A 1 167 ? -29.563 14.301 4.921 1.00 60.56 167 ASP A CA 1
ATOM 1256 C C . ASP A 1 167 ? -29.024 14.967 3.645 1.00 60.56 167 ASP A C 1
ATOM 1258 O O . ASP A 1 167 ? -28.878 14.334 2.599 1.00 60.56 167 ASP A O 1
ATOM 1262 N N . LEU A 1 168 ? -28.793 16.281 3.710 1.00 64.19 168 LEU A N 1
ATOM 1263 C CA . LEU A 1 168 ? -28.176 17.057 2.626 1.00 64.19 168 LEU A CA 1
ATOM 1264 C C . LEU A 1 168 ? -26.640 16.991 2.693 1.00 64.19 168 LEU A C 1
ATOM 1266 O O . LEU A 1 168 ? -25.961 17.624 1.879 1.00 64.19 168 LEU A O 1
ATOM 1270 N N . GLU A 1 169 ? -26.088 16.270 3.672 1.00 67.50 169 GLU A N 1
ATOM 1271 C CA . GLU A 1 169 ? -24.654 16.126 3.868 1.00 67.50 169 GLU A CA 1
ATOM 1272 C C . GLU A 1 169 ? -24.047 15.123 2.875 1.00 67.50 169 GLU A C 1
ATOM 1274 O O . GLU A 1 169 ? -24.540 14.020 2.654 1.00 67.50 169 GLU A O 1
ATOM 1279 N N . ALA A 1 170 ? -22.935 15.518 2.253 1.00 67.38 170 ALA A N 1
ATOM 1280 C CA . ALA A 1 170 ? -22.179 14.687 1.319 1.00 67.38 170 ALA A CA 1
ATOM 1281 C C . ALA A 1 170 ? -21.220 13.735 2.061 1.00 67.38 170 ALA A C 1
ATOM 1283 O O . ALA A 1 170 ? -20.031 13.675 1.736 1.00 67.38 170 ALA A O 1
ATOM 1284 N N . GLU A 1 171 ? -21.699 13.049 3.101 1.00 74.31 171 GLU A N 1
ATOM 1285 C CA . GLU A 1 171 ? -20.887 12.068 3.822 1.00 74.31 171 GLU A CA 1
ATOM 1286 C C . GLU A 1 171 ? -20.803 10.741 3.051 1.00 74.31 171 GLU A C 1
ATOM 1288 O O . GLU A 1 171 ? -21.750 10.295 2.402 1.00 74.31 171 GLU A O 1
ATOM 1293 N N . GLU A 1 172 ? -19.635 10.096 3.106 1.00 84.00 172 GLU A N 1
ATOM 1294 C CA . GLU A 1 172 ? -19.463 8.743 2.580 1.00 84.00 172 GLU A CA 1
ATOM 1295 C C . GLU A 1 172 ? -20.060 7.752 3.584 1.00 84.00 172 GLU A C 1
ATOM 1297 O O . GLU A 1 172 ? -19.514 7.549 4.674 1.00 84.00 172 GLU A O 1
ATOM 1302 N N . TYR A 1 173 ? -21.201 7.162 3.224 1.00 87.44 173 TYR A N 1
ATOM 1303 C CA . TYR A 1 173 ? -21.842 6.127 4.027 1.00 87.44 173 TYR A CA 1
ATOM 1304 C C . TYR A 1 173 ? -21.203 4.765 3.760 1.00 87.44 173 TYR A C 1
ATOM 1306 O O . TYR A 1 173 ? -20.967 4.369 2.613 1.00 87.44 173 TYR A O 1
ATOM 1314 N N . VAL A 1 174 ? -20.887 4.069 4.845 1.00 92.62 174 VAL A N 1
ATOM 1315 C CA . VAL A 1 174 ? -20.207 2.782 4.840 1.00 92.62 174 VAL A CA 1
ATOM 1316 C C . VAL A 1 174 ? -20.995 1.753 5.655 1.00 92.62 174 VAL A C 1
ATOM 1318 O O . VAL A 1 174 ? -21.492 2.044 6.750 1.00 92.62 174 VAL A O 1
ATOM 1321 N N . PRO A 1 175 ? -21.073 0.501 5.174 1.00 93.06 175 PRO A N 1
ATOM 1322 C CA . PRO A 1 175 ? -21.808 -0.541 5.866 1.00 93.06 175 PRO A CA 1
ATOM 1323 C C . PRO A 1 175 ? -21.087 -0.990 7.134 1.00 93.06 175 PRO A C 1
ATOM 1325 O O . PRO A 1 175 ? -19.858 -0.961 7.239 1.00 93.06 175 PRO A O 1
ATOM 1328 N N . LEU A 1 176 ? -21.869 -1.531 8.070 1.00 93.44 176 LEU A N 1
ATOM 1329 C CA . LEU A 1 176 ? -21.343 -2.167 9.273 1.00 93.44 176 LEU A CA 1
ATOM 1330 C C . LEU A 1 176 ? -20.293 -3.241 8.925 1.00 93.44 176 LEU A C 1
ATOM 1332 O O . LEU A 1 176 ? -20.581 -4.166 8.149 1.00 93.44 176 LEU A O 1
ATOM 1336 N N . PRO A 1 177 ? -19.095 -3.193 9.538 1.00 93.81 177 PRO A N 1
ATOM 1337 C CA . PRO A 1 177 ? -18.059 -4.177 9.278 1.00 93.81 177 PRO A CA 1
ATOM 1338 C C . PRO A 1 177 ? -18.532 -5.599 9.589 1.00 93.81 177 PRO A C 1
ATOM 1340 O O . PRO A 1 177 ? -19.169 -5.875 10.611 1.00 93.81 177 PRO A O 1
ATOM 1343 N N . LYS A 1 178 ? -18.180 -6.538 8.706 1.00 92.25 178 LYS A N 1
ATOM 1344 C CA . LYS A 1 178 ? -18.422 -7.969 8.919 1.00 92.25 178 LYS A CA 1
ATOM 1345 C C . LYS A 1 178 ? -17.333 -8.562 9.810 1.00 92.25 178 LYS A C 1
ATOM 1347 O 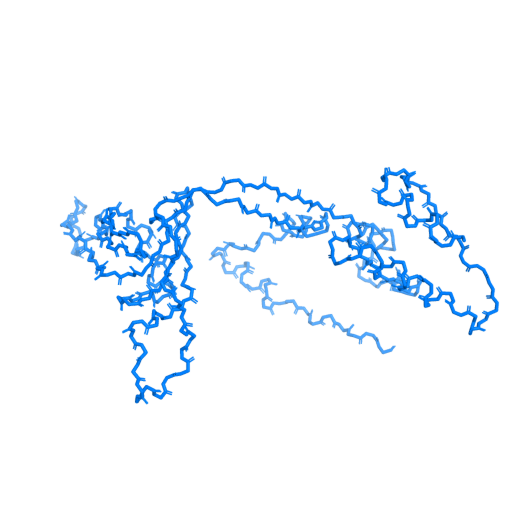O . LYS A 1 178 ? -16.160 -8.192 9.719 1.00 92.25 178 LYS A O 1
ATOM 1352 N N . GLY A 1 179 ? -17.713 -9.562 10.598 1.00 92.31 179 GLY A N 1
ATOM 1353 C CA . GLY A 1 179 ? -16.788 -10.256 11.488 1.00 92.31 179 GLY A CA 1
ATOM 1354 C C . GLY A 1 179 ? -16.710 -9.628 12.874 1.00 92.31 179 GLY A C 1
ATOM 1355 O O . GLY A 1 179 ? -17.550 -8.820 13.260 1.00 92.31 179 GLY A O 1
ATOM 1356 N N . ASP A 1 180 ? -15.724 -10.074 13.637 1.00 94.88 180 ASP A N 1
ATOM 1357 C CA . ASP A 1 180 ? -15.518 -9.664 15.021 1.00 94.88 180 ASP A CA 1
ATOM 1358 C C . ASP A 1 180 ? -14.876 -8.271 15.082 1.00 94.88 180 ASP A C 1
ATOM 1360 O O . ASP A 1 180 ? -14.097 -7.909 14.197 1.00 94.88 180 ASP A O 1
ATOM 1364 N N . VAL A 1 181 ? -15.198 -7.498 16.129 1.00 95.38 181 VAL A N 1
ATOM 1365 C CA . VAL A 1 181 ? -14.643 -6.146 16.347 1.00 95.38 181 VAL A CA 1
ATOM 1366 C C . VAL A 1 181 ? -13.115 -6.182 16.362 1.00 95.38 181 VAL A C 1
ATOM 1368 O O . VAL A 1 181 ? -12.465 -5.332 15.766 1.00 95.38 181 VAL A O 1
ATOM 1371 N N . HIS A 1 182 ? -12.538 -7.179 17.036 1.00 95.50 182 HIS A N 1
ATOM 1372 C CA . HIS A 1 182 ? -11.098 -7.404 17.080 1.00 95.50 182 HIS A CA 1
ATOM 1373 C C . HIS A 1 182 ? -10.722 -8.520 16.111 1.00 95.50 182 HIS A C 1
ATOM 1375 O O . HIS A 1 182 ? -11.212 -9.644 16.245 1.00 95.50 182 HIS A O 1
ATOM 1381 N N . LYS A 1 183 ? -9.833 -8.233 15.159 1.00 93.75 183 LYS A N 1
ATOM 1382 C CA . LYS A 1 183 ? -9.389 -9.221 14.173 1.00 93.75 183 LYS A CA 1
ATOM 1383 C C . LYS A 1 183 ? -7.949 -8.998 13.734 1.00 93.75 183 LYS A C 1
ATOM 1385 O O . LYS A 1 183 ? -7.407 -7.900 13.820 1.00 93.75 183 LYS A O 1
ATOM 1390 N N . LYS A 1 184 ? -7.346 -10.064 13.210 1.00 93.12 184 LYS A N 1
ATOM 1391 C CA . LYS A 1 184 ? -6.072 -10.007 12.490 1.00 93.12 184 LYS A CA 1
ATOM 1392 C C . LYS A 1 184 ? -6.362 -9.750 11.020 1.00 93.12 184 LYS A C 1
ATOM 1394 O O . LYS A 1 184 ? -7.071 -10.532 10.390 1.00 93.12 184 LYS A O 1
ATOM 1399 N N . LYS A 1 185 ? -5.841 -8.650 10.484 1.00 88.88 185 LYS A N 1
ATOM 1400 C CA . LYS A 1 185 ? -5.979 -8.277 9.077 1.00 88.88 185 LYS A CA 1
ATOM 1401 C C . LYS A 1 185 ? -4.624 -8.399 8.398 1.00 88.88 185 LYS A C 1
ATOM 1403 O O . LYS A 1 185 ? -3.656 -7.768 8.814 1.00 88.88 185 LYS A O 1
ATOM 1408 N N . GLU A 1 186 ? -4.559 -9.213 7.351 1.00 90.12 186 GLU A N 1
ATOM 1409 C CA . GLU A 1 186 ? -3.397 -9.225 6.468 1.00 90.12 186 GLU A CA 1
ATOM 1410 C C . GLU A 1 186 ? -3.444 -7.974 5.588 1.00 90.12 186 GLU A C 1
ATOM 1412 O O . GLU A 1 186 ? -4.379 -7.776 4.810 1.00 90.12 186 GLU A O 1
ATOM 1417 N N . VAL A 1 187 ? -2.440 -7.118 5.729 1.00 86.69 187 VAL A N 1
ATOM 1418 C CA . VAL A 1 187 ? -2.244 -5.939 4.897 1.00 86.69 187 VAL A CA 1
ATOM 1419 C C . VAL A 1 187 ? -1.132 -6.257 3.911 1.00 86.69 187 VAL A C 1
ATOM 1421 O O . VAL A 1 187 ? -0.012 -6.599 4.290 1.00 86.69 187 VAL A O 1
ATOM 1424 N N . ILE A 1 188 ? -1.472 -6.187 2.627 1.00 89.88 188 ILE A N 1
ATOM 1425 C CA . ILE A 1 188 ? -0.512 -6.316 1.536 1.00 89.88 188 ILE A CA 1
ATOM 1426 C C . ILE A 1 188 ? -0.252 -4.911 1.019 1.00 89.88 188 ILE A C 1
ATOM 1428 O O . ILE A 1 188 ? -1.176 -4.246 0.553 1.00 89.88 188 ILE A O 1
ATOM 1432 N N . GLN A 1 189 ? 0.998 -4.477 1.102 1.00 88.06 189 GLN A N 1
ATOM 1433 C CA . GLN A 1 189 ? 1.437 -3.192 0.593 1.00 88.06 189 GLN A CA 1
ATOM 1434 C C . GLN A 1 189 ? 2.473 -3.419 -0.502 1.00 88.06 189 GLN A C 1
ATOM 1436 O O . GLN A 1 189 ? 3.492 -4.078 -0.289 1.00 88.06 189 GLN A O 1
ATOM 1441 N N . ASP A 1 190 ? 2.196 -2.870 -1.677 1.00 90.25 190 ASP A N 1
ATOM 1442 C CA . ASP A 1 190 ? 3.143 -2.831 -2.781 1.00 90.25 190 ASP A CA 1
ATOM 1443 C C . ASP A 1 190 ? 3.841 -1.463 -2.744 1.00 90.25 190 ASP A C 1
ATOM 1445 O O . ASP A 1 190 ? 3.181 -0.426 -2.811 1.00 90.25 190 ASP A O 1
ATOM 1449 N N . VAL A 1 191 ? 5.164 -1.460 -2.582 1.00 92.25 191 VAL A N 1
ATOM 1450 C CA . VAL A 1 191 ? 6.012 -0.255 -2.536 1.00 92.25 191 VAL A CA 1
ATOM 1451 C C . VAL A 1 191 ? 7.184 -0.419 -3.490 1.00 92.25 191 VAL A C 1
ATOM 1453 O O . VAL A 1 191 ? 7.638 -1.537 -3.719 1.00 92.25 191 VAL A O 1
ATOM 1456 N N . THR A 1 192 ? 7.713 0.661 -4.051 1.00 94.50 192 THR A N 1
ATOM 1457 C CA . THR A 1 192 ? 8.969 0.595 -4.813 1.00 94.50 192 THR A CA 1
ATOM 1458 C C . THR A 1 192 ? 10.171 0.842 -3.903 1.00 94.50 192 THR A C 1
ATOM 1460 O O . THR A 1 192 ? 10.038 1.411 -2.818 1.00 94.50 192 THR A O 1
ATOM 1463 N N . LEU A 1 193 ? 11.373 0.441 -4.331 1.00 95.00 193 LEU A N 1
ATOM 1464 C CA . LEU A 1 193 ? 12.594 0.809 -3.599 1.00 95.00 193 LEU A CA 1
ATOM 1465 C C . LEU A 1 193 ? 12.766 2.327 -3.520 1.00 95.00 193 LEU A C 1
ATOM 1467 O O . LEU A 1 193 ? 13.203 2.842 -2.497 1.00 95.00 193 LEU A O 1
ATOM 1471 N N . HIS A 1 194 ? 12.370 3.037 -4.576 1.00 94.06 194 HIS A N 1
ATOM 1472 C CA . HIS A 1 194 ? 12.409 4.492 -4.594 1.00 94.06 194 HIS A CA 1
ATOM 1473 C C . HIS A 1 194 ? 11.508 5.116 -3.519 1.00 94.06 194 HIS A C 1
ATOM 1475 O O . HIS A 1 194 ? 11.919 6.076 -2.873 1.00 94.06 194 HIS A O 1
ATOM 1481 N N . ASP A 1 195 ? 10.316 4.563 -3.278 1.00 91.06 195 ASP A N 1
ATOM 1482 C CA . ASP A 1 195 ? 9.417 5.074 -2.234 1.00 91.06 195 ASP A CA 1
ATOM 1483 C C . ASP A 1 195 ? 10.049 4.948 -0.841 1.00 91.06 195 ASP A C 1
ATOM 1485 O O . ASP A 1 195 ? 9.966 5.873 -0.031 1.00 91.06 195 ASP A O 1
ATOM 1489 N N . LEU A 1 196 ? 10.743 3.833 -0.583 1.00 89.88 196 LEU A N 1
ATOM 1490 C CA . LEU A 1 196 ? 11.485 3.630 0.662 1.00 89.88 196 LEU A CA 1
ATOM 1491 C C . LEU A 1 196 ? 12.661 4.603 0.795 1.00 89.88 196 LEU A C 1
ATOM 1493 O O . LEU A 1 196 ? 12.878 5.155 1.873 1.00 89.88 196 LEU A O 1
ATOM 1497 N N . ASP A 1 197 ? 13.394 4.857 -0.290 1.00 90.62 197 ASP A N 1
ATOM 1498 C CA . ASP A 1 197 ? 14.488 5.831 -0.285 1.00 90.62 197 ASP A CA 1
ATOM 1499 C C . ASP A 1 197 ? 13.996 7.235 0.041 1.00 90.62 197 ASP A C 1
ATOM 1501 O O . ASP A 1 197 ? 14.576 7.918 0.883 1.00 90.62 197 ASP A O 1
ATOM 1505 N N . VAL A 1 198 ? 12.908 7.663 -0.604 1.00 87.50 198 VAL A N 1
ATOM 1506 C CA . VAL A 1 198 ? 12.310 8.980 -0.379 1.00 87.50 198 VAL A CA 1
ATOM 1507 C C . VAL A 1 198 ? 11.784 9.088 1.049 1.00 87.50 198 VAL A C 1
ATOM 1509 O O . VAL A 1 198 ? 12.018 10.110 1.694 1.00 87.50 198 VAL A O 1
ATOM 1512 N N . SER A 1 199 ? 11.125 8.044 1.559 1.00 83.12 199 SER A N 1
ATOM 1513 C CA . SER A 1 199 ? 10.625 8.004 2.937 1.00 83.12 199 SER A CA 1
ATOM 1514 C C . SER A 1 199 ? 11.753 8.119 3.966 1.00 83.12 199 SER A C 1
ATOM 1516 O O . SER A 1 199 ? 11.591 8.804 4.972 1.00 83.12 199 SER A O 1
ATOM 1518 N N . ASN A 1 200 ? 12.903 7.490 3.711 1.00 85.19 200 ASN A N 1
ATOM 1519 C CA . ASN A 1 200 ? 14.059 7.544 4.607 1.00 85.19 200 ASN A CA 1
ATOM 1520 C C . ASN A 1 200 ? 14.838 8.862 4.491 1.00 85.19 200 ASN A C 1
ATOM 1522 O O . ASN A 1 200 ? 15.297 9.399 5.495 1.00 85.19 200 ASN A O 1
ATOM 1526 N N . ALA A 1 201 ? 14.992 9.398 3.278 1.00 82.44 201 ALA A N 1
ATOM 1527 C CA . ALA A 1 201 ? 15.730 10.637 3.037 1.00 82.44 201 ALA A CA 1
ATOM 1528 C C . ALA A 1 201 ? 14.945 11.890 3.456 1.00 82.44 201 ALA A C 1
ATOM 1530 O O . ALA A 1 201 ? 15.536 12.909 3.811 1.00 82.44 201 ALA A O 1
ATOM 1531 N N . LYS A 1 202 ? 13.611 11.836 3.381 1.00 75.81 202 LYS A N 1
ATOM 1532 C CA . LYS A 1 202 ? 12.697 12.920 3.757 1.00 75.81 202 LYS A CA 1
ATOM 1533 C C . LYS A 1 202 ? 11.536 12.345 4.572 1.00 75.81 202 LYS A C 1
ATOM 1535 O O . LYS A 1 202 ? 10.450 12.166 4.012 1.00 75.81 202 LYS A O 1
ATOM 1540 N N . PRO A 1 203 ? 11.735 12.073 5.873 1.00 65.75 203 PRO A N 1
ATOM 1541 C CA . PRO A 1 203 ? 10.670 11.561 6.723 1.00 65.75 203 PRO A CA 1
ATOM 1542 C C . PRO A 1 203 ? 9.500 12.553 6.745 1.00 65.75 203 PRO A C 1
ATOM 1544 O O . PRO A 1 203 ? 9.609 13.669 7.255 1.00 65.75 203 PRO A O 1
ATOM 1547 N N . GLN A 1 204 ? 8.375 12.164 6.144 1.00 55.06 204 GLN A N 1
ATOM 1548 C CA . GLN A 1 204 ? 7.122 12.904 6.262 1.00 55.06 204 GLN A CA 1
ATOM 1549 C C . GLN A 1 204 ? 6.493 12.524 7.600 1.00 55.06 204 GLN A C 1
ATOM 1551 O O . GLN A 1 204 ? 6.044 11.394 7.765 1.00 55.06 204 GLN A O 1
ATOM 1556 N N . GLY A 1 205 ? 6.499 13.444 8.565 1.00 50.38 205 GLY A N 1
ATOM 1557 C CA . GLY A 1 205 ? 5.937 13.177 9.893 1.00 50.38 205 GLY A CA 1
ATOM 1558 C C . GLY A 1 205 ? 6.586 13.919 11.058 1.00 50.38 205 GLY A C 1
ATOM 1559 O O . GLY A 1 205 ? 6.116 13.773 12.182 1.00 50.38 205 GLY A O 1
ATOM 1560 N N . GLY A 1 206 ? 7.624 14.728 10.826 1.00 44.12 206 GLY A N 1
ATOM 1561 C CA . GLY A 1 206 ? 8.064 15.681 11.843 1.00 44.12 206 GLY A CA 1
ATOM 1562 C C . GLY A 1 206 ? 6.932 16.660 12.173 1.00 44.12 206 GLY A C 1
ATOM 1563 O O . GLY A 1 206 ? 6.321 17.231 11.275 1.00 44.12 206 GLY A O 1
ATOM 1564 N N . GLN A 1 207 ? 6.645 16.875 13.456 1.00 47.78 207 GLN A N 1
ATOM 1565 C CA . GLN A 1 207 ? 5.842 18.022 13.907 1.00 47.78 207 GLN A CA 1
ATOM 1566 C C . GLN A 1 207 ? 6.658 19.328 13.906 1.00 47.78 207 GLN A C 1
ATOM 1568 O O . GLN A 1 207 ? 6.183 20.363 14.363 1.00 47.78 207 GLN A O 1
ATOM 1573 N N . ASP A 1 208 ? 7.885 19.296 13.384 1.00 54.00 208 ASP A N 1
ATOM 1574 C CA . ASP A 1 208 ? 8.760 20.456 13.352 1.00 54.00 208 ASP A CA 1
ATOM 1575 C C . ASP A 1 208 ? 8.405 21.377 12.186 1.00 54.00 208 ASP A C 1
ATOM 1577 O O . ASP A 1 208 ? 8.265 20.940 11.037 1.00 54.00 208 ASP A O 1
ATOM 1581 N N . ILE A 1 209 ? 8.356 22.681 12.475 1.00 54.34 209 ILE A N 1
ATOM 1582 C CA . ILE A 1 209 ? 8.096 23.779 11.526 1.00 54.34 209 ILE A CA 1
ATOM 1583 C C . ILE A 1 209 ? 8.958 23.639 10.260 1.00 54.34 209 ILE A C 1
ATOM 1585 O O . ILE A 1 209 ? 8.500 23.922 9.156 1.00 54.34 209 ILE A O 1
ATOM 1589 N N . MET A 1 210 ? 10.183 23.125 10.393 1.00 52.88 210 MET A N 1
ATOM 1590 C CA . MET A 1 210 ? 11.111 22.920 9.281 1.00 52.88 210 MET A CA 1
ATOM 1591 C C . MET A 1 210 ? 10.668 21.822 8.299 1.00 52.88 210 MET A C 1
ATOM 1593 O O . MET A 1 210 ? 10.872 21.954 7.092 1.00 52.88 210 MET A O 1
ATOM 1597 N N . SER A 1 211 ? 10.010 20.767 8.783 1.00 54.88 211 SER A N 1
ATOM 1598 C CA . SER A 1 211 ? 9.470 19.694 7.937 1.00 54.88 211 SER A CA 1
ATOM 1599 C C . SER A 1 211 ? 8.197 20.125 7.192 1.00 54.88 211 SER A C 1
ATOM 1601 O O . SER A 1 211 ? 8.035 19.803 6.012 1.00 54.88 211 SER A O 1
ATOM 1603 N N . MET A 1 212 ? 7.363 20.962 7.825 1.00 52.06 212 MET A N 1
ATOM 1604 C CA . MET A 1 212 ? 6.216 21.618 7.184 1.00 52.06 212 MET A CA 1
ATOM 1605 C C . MET A 1 212 ? 6.665 22.641 6.132 1.00 52.06 212 MET A C 1
ATOM 1607 O O . MET A 1 212 ? 6.141 22.671 5.018 1.00 52.06 212 MET A O 1
ATOM 1611 N N . MET A 1 213 ? 7.697 23.432 6.439 1.00 55.81 213 MET A N 1
ATOM 1612 C CA . MET A 1 213 ? 8.275 24.407 5.513 1.00 55.81 213 MET A CA 1
ATOM 1613 C C . MET A 1 213 ? 8.942 23.718 4.313 1.00 55.81 213 MET A C 1
ATOM 1615 O O . MET A 1 213 ? 8.795 24.181 3.187 1.00 55.81 213 MET A O 1
ATOM 1619 N N . GLY A 1 214 ? 9.577 22.557 4.510 1.00 59.22 214 GLY A N 1
ATOM 1620 C CA . GLY A 1 214 ? 10.132 21.737 3.428 1.00 59.22 214 GLY A CA 1
ATOM 1621 C C . GLY A 1 214 ? 9.083 21.121 2.487 1.00 59.22 214 GLY A C 1
ATOM 1622 O O . GLY A 1 214 ? 9.366 20.932 1.302 1.00 59.22 214 GLY A O 1
ATOM 1623 N N . GLN A 1 215 ? 7.867 20.831 2.972 1.00 57.03 215 GLN A N 1
ATOM 1624 C CA . GLN A 1 215 ? 6.737 20.427 2.120 1.00 57.03 215 GLN A CA 1
ATOM 1625 C C . GLN A 1 215 ? 6.140 21.614 1.347 1.00 57.03 215 GLN A C 1
ATOM 1627 O O . GLN A 1 215 ? 5.821 21.456 0.169 1.00 57.03 215 GLN A O 1
ATOM 1632 N N . LEU A 1 216 ? 6.050 22.792 1.975 1.00 51.44 216 LEU A N 1
ATOM 1633 C CA . LEU A 1 216 ? 5.572 24.043 1.364 1.00 51.44 216 LEU A CA 1
ATOM 1634 C C . LEU A 1 216 ? 6.553 24.637 0.341 1.00 51.44 216 LEU A C 1
ATOM 1636 O O . LEU A 1 216 ? 6.127 25.262 -0.625 1.00 51.44 216 LEU A O 1
ATOM 1640 N N . MET A 1 217 ? 7.857 24.423 0.525 1.00 53.47 217 MET A N 1
ATOM 1641 C CA . MET A 1 217 ? 8.912 24.931 -0.356 1.00 53.47 217 MET A CA 1
ATOM 1642 C C . MET A 1 217 ? 9.261 24.002 -1.521 1.00 53.47 217 MET A C 1
ATOM 1644 O O . MET A 1 217 ? 10.202 24.308 -2.249 1.00 53.47 217 MET A O 1
ATOM 1648 N N . LYS A 1 218 ? 8.549 22.884 -1.740 1.00 47.72 218 LYS A N 1
ATOM 1649 C CA . LYS A 1 218 ? 8.776 22.074 -2.948 1.00 47.72 218 LYS A CA 1
ATOM 1650 C C . LYS A 1 218 ? 8.493 22.945 -4.182 1.00 47.72 218 LYS A C 1
ATOM 1652 O O . LYS A 1 218 ? 7.326 23.281 -4.401 1.00 47.72 218 LYS A O 1
ATOM 1657 N N . PRO A 1 219 ? 9.493 23.283 -5.020 1.00 42.91 219 PRO A N 1
ATOM 1658 C CA . PRO A 1 219 ? 9.186 23.846 -6.322 1.00 42.91 219 PRO A CA 1
ATOM 1659 C C . PRO A 1 219 ? 8.346 22.807 -7.069 1.00 42.91 219 PRO A C 1
ATOM 1661 O O . PRO A 1 219 ? 8.681 21.616 -7.085 1.00 42.91 219 PRO A O 1
ATOM 1664 N N . LYS A 1 220 ? 7.211 23.237 -7.637 1.00 40.59 220 LYS A N 1
ATOM 1665 C CA . LYS A 1 220 ? 6.476 22.422 -8.609 1.00 40.59 220 LYS A CA 1
ATOM 1666 C C . LYS A 1 220 ? 7.507 21.999 -9.649 1.00 40.59 220 LYS A C 1
ATOM 1668 O O . LYS A 1 220 ? 8.126 22.878 -10.243 1.00 40.59 220 LYS A O 1
ATOM 1673 N N . LYS A 1 221 ? 7.730 20.686 -9.805 1.00 42.44 221 LYS A N 1
ATOM 1674 C CA . LYS A 1 221 ? 8.555 20.154 -10.894 1.00 42.44 221 LYS A CA 1
ATOM 1675 C C . LYS A 1 221 ? 8.078 20.857 -12.157 1.00 42.44 221 LYS A C 1
ATOM 1677 O O . LYS A 1 221 ? 6.909 20.725 -12.512 1.00 42.44 221 LYS A O 1
ATOM 1682 N N . THR A 1 222 ? 8.932 21.680 -12.745 1.00 39.44 222 THR A N 1
ATOM 1683 C CA . THR A 1 222 ? 8.665 22.298 -14.032 1.00 39.44 222 THR A CA 1
ATOM 1684 C C . THR A 1 222 ? 8.513 21.151 -15.014 1.00 39.44 222 THR A C 1
ATOM 1686 O O . THR A 1 222 ? 9.468 20.423 -15.281 1.00 39.44 222 THR A O 1
ATOM 1689 N N . GLU A 1 223 ? 7.286 20.935 -15.480 1.00 35.34 223 GLU A N 1
ATOM 1690 C CA . GLU A 1 223 ? 7.042 20.145 -16.677 1.00 35.34 223 GLU A CA 1
ATOM 1691 C C . GLU A 1 223 ? 7.861 20.800 -17.789 1.00 35.34 223 GLU A C 1
ATOM 1693 O O . GLU A 1 223 ? 7.661 21.968 -18.127 1.00 35.34 223 GLU A O 1
ATOM 1698 N N . ILE A 1 224 ? 8.869 20.079 -18.273 1.00 38.38 224 ILE A N 1
ATOM 1699 C CA . ILE A 1 224 ? 9.626 20.494 -19.446 1.00 38.38 224 ILE A CA 1
ATOM 1700 C C . ILE A 1 224 ? 8.741 20.144 -20.642 1.00 38.38 224 ILE A C 1
ATOM 1702 O O . ILE A 1 224 ? 8.264 19.014 -20.745 1.00 38.38 224 ILE A O 1
ATOM 1706 N N . THR A 1 225 ? 8.481 21.153 -21.470 1.00 36.97 225 THR A N 1
ATOM 1707 C CA . THR A 1 225 ? 7.710 21.068 -22.718 1.00 36.97 225 THR A CA 1
ATOM 1708 C C . THR A 1 225 ? 8.459 20.263 -23.772 1.00 36.97 225 THR A C 1
ATOM 1710 O O . THR A 1 225 ? 9.708 20.368 -23.805 1.00 36.97 225 THR A O 1
#

Organism: NCBI:txid1563983

InterPro domains:
  IPR010339 TIP49, P-loop domain [PF06068] (1-225)
  IPR012340 Nucleic acid-binding, OB-fold [SSF50249] (78-163)
  IPR027238 RuvB-like [PTHR11093] (1-225)
  IPR027417 P-loop containing nucleoside triphosphate hydrolase [G3DSA:3.40.50.300] (11-68)
  IPR027417 P-loop containing nucleoside triphosphate hydrolase [SSF52540] (14-218)
  IPR042487 RuvBL1/2, DNA/RNA binding domain [G3DSA:2.40.50.360] (74-197)

Secondary structure (DSSP, 8-state):
-HHHHHHHHHTT--TT--------TTSSHHHHHHHHHHHH-TTS------GGGG--SSS-HHHHHHHHHHHS-EEEEEEEEEEEEEEEEEEEEEEEE-TT--SSEEEEEEEEEEE-SS-EEEEEE-HHHHHHHHHTT--TTEEEEEETTT--EEEEEEEGGG--TT------EEPPPPS-SEEEEEEEEEEEHHHHHHHHHS-TT--SHHHHHHHHT--------

Radius of gyration: 25.25 Å; chains: 1; bounding box: 58×42×79 Å